Protein AF-A0A353UE82-F1 (afdb_monomer_lite)

Secondary structure (DSSP, 8-state):
-------SHHHHHHIIIIISGGG--B-TTT--BS----THHHHHHHHHH---TT-TTTT-EESSHHHHHHHHHTTSS-TT-EEEEEETTEEEEEEHHHHHHHHHS-TTS-HHHHSS---HHHHHHHHHHHHHHTHHHHHHHHHHHHHHHHHHHHHHHT----GGGS---TTHHHHHHHHHHHHHHHHHHHHTTSS-HHHHHHHHHHH-

Radius of gyration: 26.74 Å; chains: 1; bounding box: 68×31×80 Å

Structure (mmCIF, N/CA/C/O backbone):
data_AF-A0A353UE82-F1
#
_entry.id   AF-A0A353UE82-F1
#
loop_
_atom_site.group_PDB
_atom_site.id
_atom_site.type_symbol
_atom_site.label_atom_id
_atom_site.label_alt_id
_atom_site.label_comp_id
_atom_site.label_asym_id
_atom_site.label_entity_id
_atom_site.label_seq_id
_atom_site.pdbx_PDB_ins_code
_atom_site.Cartn_x
_atom_site.Cartn_y
_atom_site.Cartn_z
_atom_site.occupancy
_atom_site.B_iso_or_equiv
_atom_site.auth_seq_id
_atom_site.auth_comp_id
_atom_site.auth_asym_id
_atom_site.auth_atom_id
_atom_site.pdbx_PDB_model_num
ATOM 1 N N . MET A 1 1 ? 16.868 -13.005 18.537 1.00 84.25 1 MET A N 1
ATOM 2 C CA . MET A 1 1 ? 17.142 -11.762 19.295 1.00 84.25 1 MET A CA 1
ATOM 3 C C . MET A 1 1 ? 17.394 -12.137 20.745 1.00 84.25 1 MET A C 1
ATOM 5 O O . MET A 1 1 ? 16.770 -13.085 21.205 1.00 84.25 1 MET A O 1
ATOM 9 N N . ALA A 1 2 ? 18.302 -11.448 21.439 1.00 94.94 2 ALA A N 1
ATOM 10 C CA . ALA A 1 2 ? 18.499 -11.652 22.875 1.00 94.94 2 ALA A CA 1
ATOM 11 C C . ALA A 1 2 ? 17.301 -11.092 23.659 1.00 94.94 2 ALA A C 1
ATOM 13 O O . ALA A 1 2 ? 16.764 -10.046 23.293 1.00 94.94 2 ALA A O 1
ATOM 14 N N . VAL A 1 3 ? 16.891 -11.784 24.722 1.00 96.50 3 VAL A N 1
ATOM 15 C CA . VAL A 1 3 ? 15.776 -11.381 25.588 1.00 96.50 3 VAL A CA 1
ATOM 16 C C . VAL A 1 3 ? 16.330 -11.115 26.982 1.00 96.50 3 VAL A C 1
ATOM 18 O O . VAL A 1 3 ? 16.973 -11.983 27.566 1.00 96.50 3 VAL A O 1
ATOM 21 N N . HIS A 1 4 ? 16.081 -9.916 27.505 1.00 96.38 4 HIS A N 1
ATOM 22 C CA . HIS A 1 4 ? 16.511 -9.489 28.836 1.00 96.38 4 HIS A CA 1
ATOM 23 C C . HIS A 1 4 ? 15.283 -9.169 29.691 1.00 96.38 4 HIS A C 1
ATOM 25 O O . HIS A 1 4 ? 14.276 -8.687 29.169 1.00 96.38 4 HIS A O 1
ATOM 31 N N . VAL A 1 5 ? 15.367 -9.427 30.998 1.00 97.00 5 VAL A N 1
ATOM 32 C CA . VAL A 1 5 ? 14.257 -9.226 31.941 1.00 97.00 5 VAL A CA 1
ATOM 33 C C . VAL A 1 5 ? 14.626 -8.116 32.932 1.00 97.00 5 VAL A C 1
ATOM 35 O O . VAL A 1 5 ? 15.582 -8.294 33.688 1.00 97.00 5 VAL A O 1
ATOM 38 N N . PRO A 1 6 ? 13.906 -6.977 32.955 1.00 97.12 6 PRO A N 1
ATOM 39 C CA . PRO A 1 6 ? 14.123 -5.946 33.964 1.00 97.12 6 PRO A CA 1
ATOM 40 C C . PRO A 1 6 ? 13.607 -6.433 35.323 1.00 97.12 6 PRO A C 1
ATOM 42 O O . PRO A 1 6 ? 12.438 -6.793 35.455 1.00 97.12 6 PRO A O 1
ATOM 45 N N . LEU A 1 7 ? 14.481 -6.458 36.332 1.00 97.44 7 LEU A N 1
ATOM 46 C CA . LEU A 1 7 ? 14.150 -6.995 37.657 1.00 97.44 7 LEU A CA 1
ATOM 47 C C . LEU A 1 7 ? 13.642 -5.921 38.624 1.00 97.44 7 LEU A C 1
ATOM 49 O O . LEU A 1 7 ? 12.666 -6.162 39.330 1.00 97.44 7 LEU A O 1
ATOM 53 N N . SER A 1 8 ? 14.266 -4.741 38.648 1.00 98.00 8 SER A N 1
ATOM 54 C CA . SER A 1 8 ? 13.865 -3.665 39.560 1.00 98.00 8 SER A CA 1
ATOM 55 C C . SER A 1 8 ? 12.563 -2.995 39.119 1.00 98.00 8 SER A C 1
ATOM 57 O O . SER A 1 8 ? 12.222 -2.984 37.933 1.00 98.00 8 SER A O 1
ATOM 59 N N . ILE A 1 9 ? 11.826 -2.426 40.075 1.00 97.56 9 ILE A N 1
ATOM 60 C CA . ILE A 1 9 ? 10.561 -1.731 39.797 1.00 97.56 9 ILE A CA 1
ATOM 61 C C . ILE A 1 9 ? 10.822 -0.529 38.882 1.00 97.56 9 ILE A C 1
ATOM 63 O O . ILE A 1 9 ? 10.070 -0.294 37.939 1.00 97.56 9 ILE A O 1
ATOM 67 N N . GLU A 1 10 ? 11.927 0.181 39.105 1.00 97.69 10 GLU A N 1
ATOM 68 C CA . GLU A 1 10 ? 12.362 1.320 38.302 1.00 97.69 10 GLU A CA 1
ATOM 69 C C . GLU A 1 10 ? 12.607 0.901 36.850 1.00 97.69 10 GLU A C 1
ATOM 71 O O . GLU A 1 10 ? 12.058 1.516 35.938 1.00 97.69 10 GLU A O 1
ATOM 76 N N . ALA A 1 11 ? 13.342 -0.196 36.632 1.00 97.56 11 ALA A N 1
ATOM 77 C CA . ALA A 1 11 ? 13.625 -0.702 35.291 1.00 97.56 11 ALA A CA 1
ATOM 78 C C . ALA A 1 11 ? 12.355 -1.211 34.590 1.00 97.56 11 ALA A C 1
ATOM 80 O O . ALA A 1 11 ? 12.191 -1.031 33.384 1.00 97.56 11 ALA A O 1
ATOM 81 N N . GLN A 1 12 ? 11.422 -1.824 35.327 1.00 97.25 12 GLN A N 1
ATOM 82 C CA . GLN A 1 12 ? 10.131 -2.245 34.775 1.00 97.25 12 GLN A CA 1
ATOM 83 C C . GLN A 1 12 ? 9.272 -1.045 34.350 1.00 97.25 12 GLN A C 1
ATOM 85 O O . GLN A 1 12 ? 8.636 -1.085 33.291 1.00 97.25 12 GLN A O 1
ATOM 90 N N . ILE A 1 13 ? 9.253 0.023 35.154 1.00 97.25 13 ILE A N 1
ATOM 91 C CA . ILE A 1 13 ? 8.541 1.264 34.833 1.00 97.25 13 ILE A CA 1
ATOM 92 C C . ILE A 1 13 ? 9.196 1.951 33.633 1.00 97.25 13 ILE A C 1
ATOM 94 O O . ILE A 1 13 ? 8.486 2.313 32.698 1.00 97.25 13 ILE A O 1
ATOM 98 N N . GLU A 1 14 ? 10.522 2.077 33.604 1.00 97.12 14 GLU A N 1
ATOM 99 C CA . GLU A 1 14 ? 11.262 2.680 32.491 1.00 97.12 14 GLU A CA 1
ATOM 100 C C . GLU A 1 14 ? 11.016 1.928 31.177 1.00 97.12 14 GLU A C 1
ATOM 102 O O . GLU A 1 14 ? 10.644 2.529 30.163 1.00 97.12 14 GLU A O 1
ATOM 107 N N . ALA A 1 15 ? 11.117 0.596 31.207 1.00 96.88 15 ALA A N 1
ATOM 108 C CA . ALA A 1 15 ? 10.851 -0.239 30.044 1.00 96.88 15 ALA A CA 1
ATOM 109 C C . ALA A 1 15 ? 9.416 -0.052 29.524 1.00 96.88 15 ALA A C 1
ATOM 111 O O . ALA A 1 15 ? 9.182 0.018 28.315 1.00 96.88 15 ALA A O 1
ATOM 112 N N . ARG A 1 16 ? 8.440 0.074 30.430 1.00 94.75 16 ARG A N 1
ATOM 113 C CA . ARG A 1 16 ? 7.028 0.261 30.080 1.00 94.75 16 ARG A CA 1
ATOM 114 C C . ARG A 1 16 ? 6.728 1.665 29.557 1.00 94.75 16 ARG A C 1
ATOM 116 O O . ARG A 1 16 ? 5.983 1.806 28.591 1.00 94.75 16 ARG A O 1
ATOM 123 N N . VAL A 1 17 ? 7.261 2.696 30.203 1.00 94.31 17 VAL A N 1
ATOM 124 C CA . VAL A 1 17 ? 6.913 4.096 29.924 1.00 94.31 17 VAL A CA 1
ATOM 125 C C . VAL A 1 17 ? 7.719 4.655 28.758 1.00 94.31 17 VAL A C 1
ATOM 127 O O . VAL A 1 17 ? 7.151 5.387 27.952 1.00 94.31 17 VAL A O 1
ATOM 130 N N . LEU A 1 18 ? 8.997 4.289 28.627 1.00 93.94 18 LEU A N 1
ATOM 131 C CA . LEU A 1 18 ? 9.896 4.827 27.603 1.00 93.94 18 LEU A CA 1
ATOM 132 C C . LEU A 1 18 ? 10.162 3.815 26.487 1.00 93.94 18 LEU A C 1
ATOM 134 O O . LEU A 1 18 ? 9.928 4.125 25.322 1.00 93.94 18 LEU A O 1
ATOM 138 N N . MET A 1 19 ? 10.570 2.589 26.822 1.00 95.44 19 MET A N 1
ATOM 139 C CA . MET A 1 19 ? 11.104 1.647 25.822 1.00 95.44 19 MET A CA 1
ATOM 140 C C . MET A 1 19 ? 10.044 0.868 25.031 1.00 95.44 19 MET A C 1
ATOM 142 O O . MET A 1 19 ? 10.373 0.266 24.008 1.00 95.44 19 MET A O 1
ATOM 146 N N . MET A 1 20 ? 8.785 0.852 25.477 1.00 93.19 20 MET A N 1
ATOM 147 C CA . MET A 1 20 ? 7.723 0.076 24.831 1.00 93.19 20 MET A CA 1
ATOM 148 C C . MET A 1 20 ? 7.573 0.444 23.347 1.00 93.19 20 MET A C 1
ATOM 150 O O . MET A 1 20 ? 7.552 1.618 22.990 1.00 93.19 20 MET A O 1
ATOM 154 N N . ALA A 1 21 ? 7.402 -0.557 22.477 1.00 91.25 21 ALA A N 1
ATOM 155 C CA . ALA A 1 21 ? 7.347 -0.369 21.022 1.00 91.25 21 ALA A CA 1
ATOM 156 C C . ALA A 1 21 ? 6.292 0.656 20.568 1.00 91.25 21 ALA A C 1
ATOM 158 O O . ALA A 1 21 ? 6.546 1.444 19.661 1.00 91.25 21 ALA A O 1
ATOM 159 N N . VAL A 1 22 ? 5.147 0.722 21.257 1.00 90.50 22 VAL A N 1
ATOM 160 C CA . VAL A 1 22 ? 4.081 1.704 20.987 1.00 90.50 22 VAL A CA 1
ATOM 161 C C . VAL A 1 22 ? 4.543 3.156 21.140 1.00 90.50 22 VAL A C 1
ATOM 163 O O . VAL A 1 22 ? 3.880 4.064 20.645 1.00 90.50 22 VAL A O 1
ATOM 166 N N . ASN A 1 23 ? 5.662 3.394 21.835 1.00 89.75 23 ASN A N 1
ATOM 167 C CA . ASN A 1 23 ? 6.281 4.705 21.993 1.00 89.75 23 ASN A CA 1
ATOM 168 C C . ASN A 1 23 ? 7.130 5.130 20.802 1.00 89.75 23 ASN A C 1
ATOM 170 O O . ASN A 1 23 ? 7.241 6.326 20.541 1.00 89.75 23 ASN A O 1
ATOM 174 N N . ASN A 1 24 ? 7.640 4.168 20.045 1.00 91.25 24 ASN A N 1
ATOM 175 C CA . ASN A 1 24 ? 8.689 4.371 19.059 1.00 91.25 24 ASN A CA 1
ATOM 176 C C . ASN A 1 24 ? 8.107 4.357 17.638 1.00 91.25 24 ASN A C 1
ATOM 178 O O . ASN A 1 24 ? 8.517 3.572 16.788 1.00 91.25 24 ASN A O 1
ATOM 182 N N . ILE A 1 25 ? 7.103 5.207 17.391 1.00 90.44 25 ILE A N 1
ATOM 183 C CA . ILE A 1 25 ? 6.401 5.268 16.096 1.00 90.44 25 ILE A CA 1
ATOM 184 C C . ILE A 1 25 ? 7.206 6.062 15.062 1.00 90.44 25 ILE A C 1
ATOM 186 O O . ILE A 1 25 ? 7.238 5.697 13.886 1.00 90.44 25 ILE A O 1
ATOM 190 N N . LEU A 1 26 ? 7.847 7.149 15.496 1.00 91.56 26 LEU A N 1
ATOM 191 C CA . LEU A 1 26 ? 8.594 8.069 14.642 1.00 91.56 26 LEU A CA 1
ATOM 192 C C . LEU A 1 26 ? 10.100 7.854 14.778 1.00 91.56 26 LEU A C 1
ATOM 194 O O . LEU A 1 26 ? 10.599 7.469 15.834 1.00 91.56 26 LEU A O 1
ATOM 198 N N . SER A 1 27 ? 10.829 8.158 13.710 1.00 92.62 27 SER A N 1
ATOM 199 C CA . SER A 1 27 ? 12.283 8.155 13.718 1.00 92.62 27 SER A CA 1
ATOM 200 C C . SER A 1 27 ? 12.827 9.343 14.504 1.00 92.62 27 SER A C 1
ATOM 202 O O . SER A 1 27 ? 12.479 10.481 14.177 1.00 92.62 27 SER A O 1
ATOM 204 N N . PRO A 1 28 ? 13.747 9.119 15.462 1.00 92.44 28 PRO A N 1
ATOM 205 C CA . PRO A 1 28 ? 14.427 10.207 16.161 1.00 92.44 28 PRO A CA 1
ATOM 206 C C . PRO A 1 28 ? 15.211 11.136 15.225 1.00 92.44 28 PRO A C 1
ATOM 208 O O . PRO A 1 28 ? 15.407 12.302 15.544 1.00 92.44 28 PRO A O 1
ATOM 211 N N . ALA A 1 29 ? 15.658 10.633 14.067 1.00 95.19 29 ALA A N 1
ATOM 212 C CA . ALA A 1 29 ? 16.522 11.380 13.156 1.00 95.19 29 ALA A CA 1
ATOM 213 C C . ALA A 1 29 ? 15.767 12.388 12.277 1.00 95.19 29 ALA A C 1
ATOM 215 O O . ALA A 1 29 ? 16.322 13.418 11.911 1.00 95.19 29 ALA A O 1
ATOM 216 N N . ASN A 1 30 ? 14.530 12.079 11.876 1.00 91.88 30 ASN A N 1
ATOM 217 C CA . ASN A 1 30 ? 13.812 12.874 10.872 1.00 91.88 30 ASN A CA 1
ATOM 218 C C . ASN A 1 30 ? 12.310 13.049 11.145 1.00 91.88 30 ASN A C 1
ATOM 220 O O . ASN A 1 30 ? 11.620 13.651 10.326 1.00 91.88 30 ASN A O 1
ATOM 224 N N . GLY A 1 31 ? 11.790 12.506 12.250 1.00 87.44 31 GLY A N 1
ATOM 225 C CA . GLY A 1 31 ? 10.383 12.626 12.635 1.00 87.44 31 GLY A CA 1
ATOM 226 C C . GLY A 1 31 ? 9.397 11.860 11.748 1.00 87.44 31 GLY A C 1
ATOM 227 O O . GLY A 1 31 ? 8.195 11.950 11.983 1.00 87.44 31 GLY A O 1
ATOM 228 N N . LYS A 1 32 ? 9.862 11.094 10.752 1.00 88.44 32 LYS A N 1
ATOM 229 C CA . LYS A 1 32 ? 8.988 10.283 9.892 1.00 88.44 32 LYS A CA 1
ATOM 230 C C . LYS A 1 32 ? 8.605 8.971 10.577 1.00 88.44 32 LYS A C 1
ATOM 232 O O . LYS A 1 32 ? 9.419 8.439 11.335 1.00 88.44 32 LYS A O 1
ATOM 237 N N . PRO A 1 33 ? 7.422 8.398 10.299 1.00 89.62 33 PRO A N 1
ATOM 238 C CA . PRO A 1 33 ? 7.044 7.103 10.844 1.00 89.62 33 PRO A CA 1
ATOM 239 C C . PRO A 1 33 ? 8.020 6.007 10.412 1.00 89.62 33 PRO A C 1
ATOM 241 O O . PRO A 1 33 ? 8.327 5.873 9.228 1.00 89.62 33 PRO A O 1
ATOM 244 N N . ILE A 1 34 ? 8.487 5.209 11.372 1.00 90.00 34 ILE A N 1
ATOM 245 C CA . ILE A 1 34 ? 9.262 3.987 11.106 1.00 90.00 34 ILE A CA 1
ATOM 246 C C . ILE A 1 34 ? 8.312 2.809 10.871 1.00 90.00 34 ILE A C 1
ATOM 248 O O . ILE A 1 34 ? 8.591 1.938 10.050 1.00 90.00 34 ILE A O 1
ATOM 252 N N . LEU A 1 35 ? 7.165 2.807 11.556 1.00 87.69 35 LEU A N 1
ATOM 253 C CA . LEU A 1 35 ? 6.141 1.763 11.480 1.00 87.69 35 LEU A CA 1
ATOM 254 C C . LEU A 1 35 ? 5.265 1.923 10.227 1.00 87.69 35 LEU A C 1
ATOM 256 O O . LEU A 1 35 ? 4.054 2.100 10.310 1.00 87.69 35 LEU A O 1
ATOM 260 N N . VAL A 1 36 ? 5.886 1.916 9.049 1.00 88.31 36 VAL A N 1
ATOM 261 C CA . VAL A 1 36 ? 5.180 1.955 7.762 1.00 88.31 36 VAL A CA 1
ATOM 262 C C . VAL A 1 36 ? 4.986 0.521 7.261 1.00 88.31 36 VAL A C 1
ATOM 264 O O . VAL A 1 36 ? 5.964 -0.228 7.241 1.00 88.31 36 VAL A O 1
ATOM 267 N N . PRO A 1 37 ? 3.783 0.142 6.788 1.00 91.75 37 PRO A N 1
ATOM 268 C CA . PRO A 1 37 ? 3.565 -1.141 6.132 1.00 91.75 37 PRO A CA 1
ATOM 269 C C . PRO A 1 37 ? 4.554 -1.370 4.983 1.00 91.75 37 PRO A C 1
ATOM 271 O O . PRO A 1 37 ? 4.882 -0.463 4.208 1.00 91.75 37 PRO A O 1
ATOM 274 N N . THR A 1 38 ? 5.027 -2.602 4.852 1.00 91.94 38 THR A N 1
ATOM 275 C CA . THR A 1 38 ? 5.986 -3.020 3.82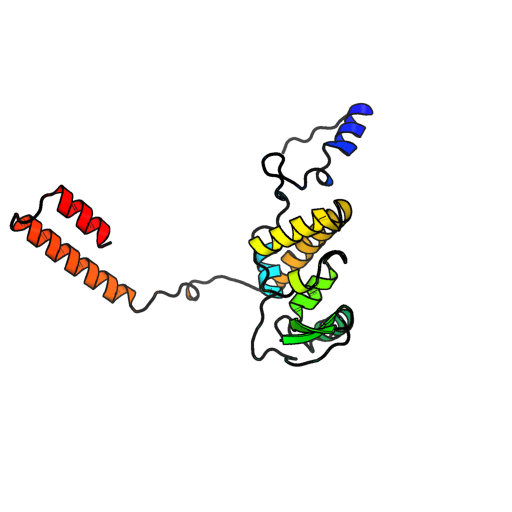6 1.00 91.94 38 THR A CA 1
ATOM 276 C C . THR A 1 38 ? 5.438 -4.189 3.012 1.00 91.94 38 THR A C 1
ATOM 278 O O . THR A 1 38 ? 4.530 -4.889 3.452 1.00 91.94 38 THR A O 1
ATOM 281 N N . GLN A 1 39 ? 5.993 -4.369 1.806 1.00 92.75 39 GLN A N 1
ATOM 282 C CA . GLN A 1 39 ? 5.761 -5.535 0.942 1.00 92.75 39 GLN A CA 1
ATOM 283 C C . GLN A 1 39 ? 4.266 -5.867 0.781 1.00 92.75 39 GLN A C 1
ATOM 285 O O . GLN A 1 39 ? 3.502 -5.022 0.308 1.00 92.75 39 GLN A O 1
ATOM 290 N N . ASP A 1 40 ? 3.856 -7.062 1.196 1.00 94.25 40 ASP A N 1
ATOM 291 C CA . ASP A 1 40 ? 2.544 -7.643 0.919 1.00 94.25 40 ASP A CA 1
ATOM 292 C C . ASP A 1 40 ? 1.404 -6.879 1.586 1.00 94.25 40 ASP A C 1
ATOM 294 O O . ASP A 1 40 ? 0.329 -6.751 1.007 1.00 94.25 40 ASP A O 1
ATOM 298 N N . MET A 1 41 ? 1.647 -6.262 2.747 1.00 95.12 41 MET A N 1
ATOM 299 C CA . MET A 1 41 ? 0.654 -5.379 3.363 1.00 95.12 41 MET A CA 1
ATOM 300 C C . MET A 1 41 ? 0.314 -4.212 2.433 1.00 95.12 41 MET A C 1
ATOM 302 O O . MET A 1 41 ? -0.851 -3.866 2.257 1.00 95.12 41 MET A O 1
ATOM 306 N N . VAL A 1 42 ? 1.327 -3.611 1.799 1.00 95.69 42 VAL A N 1
ATOM 307 C CA . VAL A 1 42 ? 1.112 -2.526 0.832 1.00 95.69 42 VAL A CA 1
ATOM 308 C C . VAL A 1 42 ? 0.427 -3.061 -0.419 1.00 95.69 42 VAL A C 1
ATOM 310 O O . VAL A 1 42 ? -0.454 -2.389 -0.947 1.00 95.69 42 VAL A O 1
ATOM 313 N N . LEU A 1 43 ? 0.804 -4.256 -0.882 1.00 95.56 43 LEU A N 1
ATOM 314 C CA . LEU A 1 43 ? 0.197 -4.890 -2.051 1.00 95.56 43 LEU A CA 1
ATOM 315 C C . LEU A 1 43 ? -1.303 -5.136 -1.850 1.00 95.56 43 LEU A C 1
ATOM 317 O O . LEU A 1 43 ? -2.089 -4.777 -2.722 1.00 95.56 43 LEU A O 1
ATOM 321 N N . GLY A 1 44 ? -1.706 -5.680 -0.701 1.00 96.12 44 GLY A N 1
ATOM 322 C CA . GLY A 1 44 ? -3.110 -5.948 -0.395 1.00 96.12 44 GLY A CA 1
ATOM 323 C C . GLY A 1 44 ? -3.952 -4.677 -0.324 1.00 96.12 44 GLY A C 1
ATOM 324 O O . GLY A 1 44 ? -5.033 -4.616 -0.906 1.00 96.12 44 GLY A O 1
ATOM 325 N N . ILE A 1 45 ? -3.434 -3.619 0.307 1.00 96.38 45 ILE A 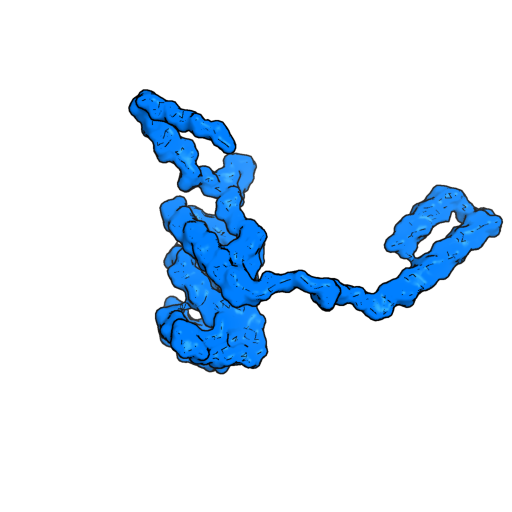N 1
ATOM 326 C CA . ILE A 1 45 ? -4.132 -2.326 0.356 1.00 96.38 45 ILE A CA 1
ATOM 327 C C . ILE A 1 45 ? -4.167 -1.646 -1.023 1.00 96.38 45 ILE A C 1
ATOM 329 O O . ILE A 1 45 ? -5.179 -1.050 -1.404 1.00 96.38 45 ILE A O 1
ATOM 333 N N . TYR A 1 46 ? -3.088 -1.748 -1.800 1.00 96.25 46 TYR A N 1
ATOM 334 C CA . TYR A 1 46 ? -3.051 -1.252 -3.175 1.00 96.25 46 TYR A CA 1
ATOM 335 C C . TYR A 1 46 ? -4.088 -1.965 -4.046 1.00 96.25 46 TYR A C 1
ATOM 337 O O . TYR A 1 46 ? -4.831 -1.306 -4.769 1.00 96.25 46 TYR A O 1
ATOM 345 N N . TYR A 1 47 ? -4.167 -3.294 -3.940 1.00 95.75 47 TYR A N 1
ATOM 346 C CA . TYR A 1 47 ? -5.164 -4.106 -4.625 1.00 95.75 47 TYR A CA 1
ATOM 347 C C . TYR A 1 47 ? -6.572 -3.654 -4.238 1.00 95.75 47 TYR A C 1
ATOM 349 O O . TYR A 1 47 ? -7.318 -3.204 -5.103 1.00 95.75 47 TYR A O 1
ATOM 357 N N . LEU A 1 48 ? -6.890 -3.641 -2.941 1.00 95.25 48 LEU A N 1
ATOM 358 C CA . LEU A 1 48 ? -8.195 -3.229 -2.419 1.00 95.25 48 LEU A CA 1
ATOM 359 C C . LEU A 1 48 ? -8.639 -1.851 -2.939 1.00 95.25 48 LEU A C 1
ATOM 361 O O . LEU A 1 48 ? -9.794 -1.647 -3.295 1.00 95.25 48 LEU A O 1
ATOM 365 N N . THR A 1 49 ? -7.725 -0.883 -2.999 1.00 95.56 49 THR A N 1
ATOM 36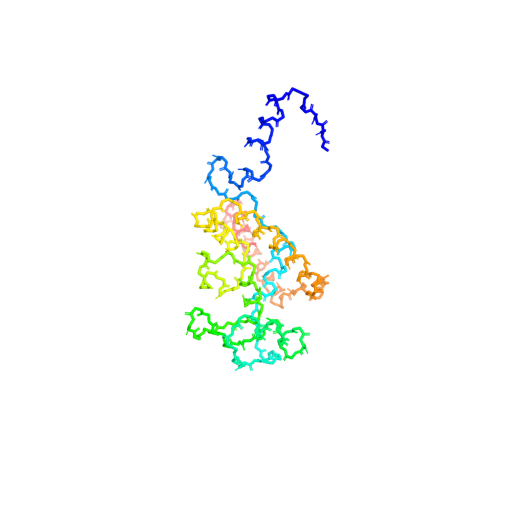6 C CA . THR A 1 49 ? -8.055 0.509 -3.362 1.00 95.56 49 THR A CA 1
ATOM 367 C C . THR A 1 49 ? -8.038 0.789 -4.865 1.00 95.56 49 THR A C 1
ATOM 369 O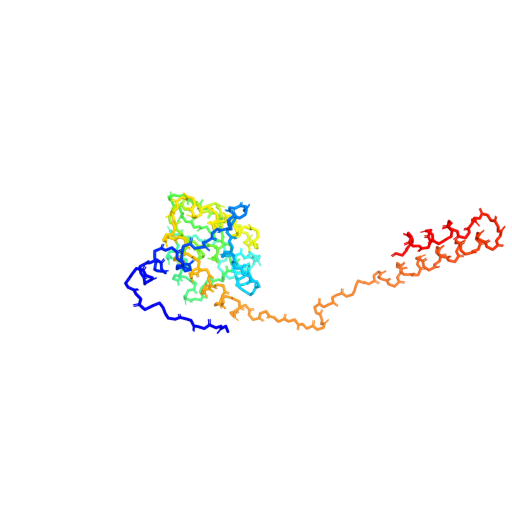 O . THR A 1 49 ? -8.391 1.898 -5.296 1.00 95.56 49 THR A O 1
ATOM 372 N N . LYS A 1 50 ? -7.653 -0.205 -5.672 1.00 94.31 50 LYS A N 1
ATOM 373 C CA . LYS A 1 50 ? -7.646 -0.130 -7.129 1.00 94.31 50 LYS A CA 1
ATOM 374 C C . LYS A 1 50 ? -9.072 -0.150 -7.675 1.00 94.31 50 LYS A C 1
ATOM 376 O O . LYS A 1 50 ? -9.948 -0.845 -7.171 1.00 94.31 50 LYS A O 1
ATOM 381 N N . GLU A 1 51 ? -9.289 0.625 -8.728 1.00 93.69 51 GLU A N 1
ATOM 382 C CA . GLU A 1 51 ? -10.548 0.658 -9.468 1.00 93.69 51 GLU A CA 1
ATOM 383 C C . GLU A 1 51 ? -10.470 -0.202 -10.729 1.00 93.69 51 GLU A C 1
ATOM 385 O O . GLU A 1 51 ? -9.419 -0.296 -11.371 1.00 93.69 51 GLU A O 1
ATOM 390 N N . LYS A 1 52 ? -11.600 -0.809 -11.093 1.00 91.44 52 LYS A N 1
ATOM 391 C CA . LYS A 1 52 ? -11.757 -1.602 -12.311 1.00 91.44 52 LYS A CA 1
ATOM 392 C C . LYS A 1 52 ? -13.029 -1.166 -13.031 1.00 91.44 52 LYS A C 1
ATOM 394 O O . LYS A 1 52 ? -14.076 -1.010 -12.410 1.00 91.44 52 LYS A O 1
ATOM 399 N N . THR A 1 53 ? -12.933 -0.969 -14.340 1.00 89.88 53 THR A N 1
ATOM 400 C CA . THR A 1 53 ? -14.088 -0.695 -15.200 1.00 89.88 53 THR A CA 1
ATOM 401 C C . THR A 1 53 ? -14.855 -1.986 -15.490 1.00 89.88 53 THR A C 1
ATOM 403 O O . THR A 1 53 ? -14.247 -3.036 -15.708 1.00 89.88 53 THR A O 1
ATOM 406 N N . GLY A 1 54 ? -16.188 -1.926 -15.493 1.00 88.38 54 GLY A N 1
ATOM 407 C CA . GLY A 1 54 ? -17.058 -3.072 -15.770 1.00 88.38 54 GLY A CA 1
ATOM 408 C C . GLY A 1 54 ? -17.148 -4.087 -14.627 1.00 88.38 54 GLY A C 1
ATOM 409 O O . GLY A 1 54 ? -17.436 -5.259 -14.868 1.00 88.38 54 GLY A O 1
ATOM 410 N N . ALA A 1 55 ? -16.855 -3.677 -13.393 1.00 90.81 55 ALA A N 1
ATOM 411 C CA . ALA A 1 55 ? -16.929 -4.553 -12.227 1.00 90.81 55 ALA A CA 1
ATOM 412 C C . ALA A 1 55 ? -18.381 -4.752 -11.749 1.00 90.81 55 ALA A C 1
ATOM 414 O O . ALA A 1 55 ? -19.271 -3.928 -11.984 1.00 90.81 55 ALA A O 1
ATOM 415 N N . LYS A 1 56 ? -18.643 -5.869 -11.063 1.00 90.62 56 LYS A N 1
ATOM 416 C CA . LYS A 1 56 ? -19.997 -6.223 -10.619 1.00 90.62 56 LYS A CA 1
ATOM 417 C C . LYS A 1 56 ? -20.518 -5.192 -9.613 1.00 90.62 56 LYS A C 1
ATOM 419 O O . LYS A 1 56 ? -19.913 -4.973 -8.570 1.00 90.62 56 LYS A O 1
ATOM 424 N N . GLY A 1 57 ? -21.673 -4.596 -9.910 1.00 85.75 57 GLY A N 1
ATOM 425 C CA . GLY A 1 57 ? -22.293 -3.583 -9.050 1.00 85.75 57 GLY A CA 1
ATOM 426 C C . GLY A 1 57 ? -21.789 -2.153 -9.278 1.00 85.75 57 GLY A C 1
ATOM 427 O O . GLY A 1 57 ? -22.053 -1.289 -8.444 1.00 85.75 57 GLY A O 1
ATOM 428 N N . GLU A 1 58 ? -21.114 -1.896 -10.401 1.00 91.25 58 GLU A N 1
ATOM 429 C CA . GLU A 1 58 ? -20.742 -0.548 -10.835 1.00 91.25 58 GLU A CA 1
ATOM 430 C C . GLU A 1 58 ? -21.959 0.394 -10.936 1.00 91.25 58 GLU A C 1
ATOM 432 O O . GLU A 1 58 ? -23.044 0.008 -11.373 1.00 91.25 58 GLU A O 1
ATOM 437 N N . GLY A 1 59 ? -21.778 1.643 -10.501 1.00 88.44 59 GLY A N 1
ATOM 438 C CA . GLY A 1 59 ? -22.789 2.703 -10.559 1.00 88.44 59 GLY A CA 1
ATOM 439 C C . GLY A 1 59 ? -23.839 2.661 -9.445 1.00 88.44 59 GLY A C 1
ATOM 440 O O . GLY A 1 59 ? -24.719 3.522 -9.409 1.00 88.44 59 GLY A O 1
ATOM 441 N N . LYS A 1 60 ? -23.759 1.699 -8.516 1.00 91.00 60 LYS A N 1
ATOM 442 C CA . LYS A 1 60 ? -24.662 1.641 -7.359 1.00 91.00 60 LYS A CA 1
ATOM 443 C C . LYS A 1 60 ? -24.426 2.799 -6.391 1.00 91.00 60 LYS A C 1
ATOM 445 O O . LYS A 1 60 ? -23.312 3.307 -6.250 1.00 91.00 60 LYS A O 1
ATOM 450 N N . VAL A 1 61 ? -25.504 3.192 -5.718 1.00 93.81 61 VAL A N 1
ATOM 451 C CA . VAL A 1 61 ? -25.528 4.287 -4.748 1.00 93.81 61 VAL A CA 1
ATOM 452 C C . VAL A 1 61 ? -25.804 3.714 -3.361 1.00 93.81 61 VAL A C 1
ATOM 454 O O . VAL A 1 61 ? -26.736 2.930 -3.200 1.00 93.81 61 VAL A O 1
ATOM 457 N N . PHE A 1 62 ? -25.016 4.125 -2.373 1.00 93.31 62 PHE A N 1
ATOM 458 C CA . PHE A 1 62 ? -25.097 3.666 -0.989 1.00 93.31 62 PHE A CA 1
ATOM 459 C C . PHE A 1 62 ? -25.209 4.847 -0.021 1.00 93.31 62 PHE A C 1
ATOM 461 O O . PHE A 1 62 ? -24.601 5.903 -0.229 1.00 93.31 62 PHE A O 1
ATOM 468 N N . SER A 1 63 ? -25.981 4.668 1.054 1.00 89.75 63 SER A N 1
ATOM 469 C CA . SER A 1 63 ? -26.204 5.685 2.093 1.00 89.75 63 SER A CA 1
ATOM 470 C C . SER A 1 63 ? -25.066 5.800 3.107 1.00 89.75 63 SER A C 1
ATOM 472 O O . SER A 1 63 ? -25.009 6.801 3.821 1.00 89.75 63 SER A O 1
ATOM 474 N N . GLY A 1 64 ? -24.155 4.829 3.153 1.00 88.81 64 GLY A N 1
ATOM 475 C CA . GLY A 1 64 ? -22.979 4.851 4.018 1.00 88.81 64 GLY A CA 1
ATOM 476 C C . GLY A 1 64 ? -22.046 3.667 3.768 1.00 88.81 64 GLY A C 1
ATOM 477 O O . GLY A 1 64 ? -22.329 2.812 2.931 1.00 88.81 64 GLY A O 1
ATOM 478 N N . ALA A 1 65 ? -20.931 3.619 4.501 1.00 87.69 65 ALA A N 1
ATOM 479 C CA . ALA A 1 65 ? -19.953 2.530 4.402 1.00 87.69 65 ALA A CA 1
ATOM 480 C C . ALA A 1 65 ? -20.527 1.172 4.854 1.00 87.69 65 ALA A C 1
ATOM 482 O O . ALA A 1 65 ? -20.209 0.148 4.262 1.00 87.69 65 ALA A O 1
ATOM 483 N N . GLU A 1 66 ? -21.434 1.164 5.833 1.00 90.06 66 GLU A N 1
ATOM 484 C CA . GLU A 1 66 ? -22.055 -0.065 6.345 1.00 90.06 66 GLU A CA 1
ATOM 485 C C . GLU A 1 66 ? -22.917 -0.770 5.282 1.00 90.06 66 GLU A C 1
ATOM 487 O O . GLU A 1 66 ? -22.833 -1.985 5.119 1.00 90.06 66 GLU A O 1
ATOM 492 N N . ASP A 1 67 ? -23.657 -0.017 4.464 1.00 91.38 67 ASP A N 1
ATOM 493 C CA . ASP A 1 67 ? -24.424 -0.594 3.351 1.00 91.38 67 ASP A CA 1
ATOM 494 C C . ASP A 1 67 ? -23.509 -1.188 2.273 1.00 91.38 67 ASP A C 1
ATOM 496 O O . ASP A 1 67 ? -23.829 -2.213 1.666 1.00 91.38 67 ASP A O 1
ATOM 500 N N . VAL A 1 68 ? -22.355 -0.549 2.040 1.00 92.56 68 VAL A N 1
ATOM 501 C CA . VAL A 1 68 ? -21.328 -1.064 1.126 1.00 92.56 68 VAL A CA 1
ATOM 502 C C . VAL A 1 68 ? -20.790 -2.389 1.655 1.00 92.56 68 VAL A C 1
ATOM 504 O O . VAL A 1 68 ? -20.684 -3.345 0.887 1.00 92.56 68 VAL A O 1
ATOM 507 N N . ARG A 1 69 ? -20.520 -2.475 2.964 1.00 92.88 69 ARG A N 1
ATOM 508 C CA . ARG A 1 69 ? -20.071 -3.702 3.623 1.00 92.88 69 ARG A CA 1
ATOM 509 C C . ARG A 1 69 ? -21.080 -4.832 3.471 1.00 92.88 69 ARG A C 1
ATOM 511 O O . ARG A 1 69 ? -20.706 -5.916 3.040 1.00 92.88 69 ARG A O 1
ATOM 518 N N . ILE A 1 70 ? -22.357 -4.561 3.734 1.00 93.44 70 ILE A N 1
ATOM 519 C CA . ILE A 1 70 ? -23.436 -5.546 3.580 1.00 93.44 70 ILE A CA 1
ATOM 520 C C . ILE A 1 70 ? -23.520 -6.039 2.129 1.00 93.44 70 ILE A C 1
ATOM 522 O O . ILE A 1 70 ? -23.627 -7.239 1.881 1.00 93.44 70 ILE A O 1
ATOM 526 N N . ALA A 1 71 ? -23.452 -5.131 1.152 1.00 93.75 71 ALA A N 1
ATOM 527 C CA . ALA A 1 71 ? -23.522 -5.492 -0.263 1.00 93.75 71 ALA A CA 1
ATOM 528 C C . ALA A 1 71 ? -22.302 -6.298 -0.740 1.00 93.75 71 ALA A C 1
ATOM 530 O O . ALA A 1 71 ? -22.444 -7.184 -1.590 1.00 93.75 71 ALA A O 1
ATOM 531 N N . TYR A 1 72 ? -21.125 -5.986 -0.200 1.00 93.62 72 TYR A N 1
ATOM 532 C CA . TYR A 1 72 ? -19.889 -6.718 -0.446 1.00 93.62 72 TYR A CA 1
ATOM 533 C C . TYR A 1 72 ? -19.938 -8.122 0.168 1.00 93.62 72 TYR A C 1
ATOM 535 O O . TYR A 1 72 ? -19.735 -9.105 -0.541 1.00 93.62 72 TYR A O 1
ATOM 543 N N . ASP A 1 73 ? -20.323 -8.235 1.441 1.00 93.00 73 ASP A N 1
ATOM 544 C CA . ASP A 1 73 ? -20.428 -9.513 2.153 1.00 93.00 73 ASP A CA 1
ATOM 545 C C . ASP A 1 73 ? -21.517 -10.423 1.542 1.00 93.00 73 ASP A C 1
ATOM 547 O O . ASP A 1 73 ? -21.378 -11.645 1.522 1.00 93.00 73 ASP A O 1
ATOM 551 N N . ALA A 1 74 ? -22.570 -9.842 0.953 1.00 93.88 74 ALA A N 1
ATOM 552 C CA . ALA A 1 74 ? -23.587 -10.566 0.184 1.00 93.88 74 ALA A CA 1
ATOM 553 C C . ALA A 1 74 ? -23.117 -11.016 -1.220 1.00 93.88 74 ALA A C 1
ATOM 555 O O . ALA A 1 74 ? -23.881 -11.648 -1.955 1.00 93.88 74 ALA A O 1
ATOM 556 N N . GLY A 1 75 ? -21.899 -10.659 -1.645 1.00 91.06 75 GLY A N 1
ATOM 557 C CA . GLY A 1 75 ? -21.348 -10.985 -2.966 1.00 91.06 75 GLY A CA 1
ATOM 558 C C . GLY A 1 75 ? -22.036 -10.257 -4.127 1.00 91.06 75 GLY A C 1
ATOM 559 O O . GLY A 1 75 ? -21.943 -10.676 -5.287 1.00 91.06 75 GLY A O 1
ATOM 560 N N . VAL A 1 76 ? -22.773 -9.182 -3.840 1.00 91.81 76 VAL A N 1
ATOM 561 C CA . VAL A 1 76 ? -23.520 -8.387 -4.827 1.00 91.81 76 VAL A CA 1
ATOM 562 C C . VAL A 1 76 ? -22.641 -7.298 -5.456 1.00 91.81 76 VAL A C 1
ATOM 564 O O . VAL A 1 76 ? -22.945 -6.836 -6.562 1.00 91.81 76 VAL A O 1
ATOM 567 N N . LEU A 1 77 ? -21.565 -6.912 -4.770 1.00 92.44 77 LEU A N 1
ATOM 568 C CA . LEU A 1 77 ? -20.621 -5.867 -5.152 1.00 92.44 77 LEU A CA 1
ATOM 569 C C . LEU A 1 77 ? -19.192 -6.429 -5.185 1.00 92.44 77 LEU A C 1
ATOM 571 O O . LEU A 1 77 ? -18.814 -7.186 -4.299 1.00 92.44 77 LEU A O 1
ATOM 575 N N . ASP A 1 78 ? -18.425 -6.060 -6.207 1.00 93.50 78 ASP A N 1
ATOM 576 C CA . ASP A 1 78 ? -16.997 -6.383 -6.347 1.00 93.50 78 ASP A CA 1
ATOM 577 C C . ASP A 1 78 ? -16.138 -5.317 -5.640 1.00 93.50 78 ASP A C 1
ATOM 579 O O . ASP A 1 78 ? -16.473 -4.128 -5.681 1.00 93.50 78 ASP A O 1
ATOM 583 N N . GLU A 1 79 ? -15.027 -5.709 -5.008 1.00 92.25 79 GLU A N 1
ATOM 584 C CA . GLU A 1 79 ? -14.113 -4.792 -4.313 1.00 92.25 79 GLU A CA 1
ATOM 585 C C . GLU A 1 79 ? -13.627 -3.619 -5.184 1.00 92.25 79 GLU A C 1
ATOM 587 O O . GLU A 1 79 ? -13.435 -2.506 -4.680 1.00 92.25 79 GLU A O 1
ATOM 592 N N . HIS A 1 80 ? -13.487 -3.817 -6.496 1.00 95.12 80 HIS A N 1
ATOM 593 C CA . HIS A 1 80 ? -12.999 -2.793 -7.421 1.00 95.12 80 HIS A CA 1
ATOM 594 C C . HIS A 1 80 ? -14.110 -1.983 -8.101 1.00 95.12 80 HIS A C 1
ATOM 596 O O . HIS A 1 80 ? -13.811 -1.109 -8.926 1.00 95.12 80 HIS A O 1
ATOM 602 N N . ALA A 1 81 ? -15.380 -2.256 -7.783 1.00 95.12 81 ALA A N 1
ATOM 603 C CA . ALA A 1 81 ? -16.518 -1.578 -8.389 1.00 95.12 81 ALA A CA 1
ATOM 604 C C . ALA A 1 81 ? -16.589 -0.102 -7.999 1.00 95.12 81 ALA A C 1
ATOM 606 O O . ALA A 1 81 ? -16.473 0.257 -6.823 1.00 95.12 81 ALA A O 1
ATOM 607 N N . ARG A 1 82 ? -16.821 0.755 -9.002 1.00 94.50 82 ARG A N 1
ATOM 608 C CA . ARG A 1 82 ? -17.081 2.186 -8.812 1.00 94.50 82 ARG A CA 1
ATOM 609 C C . ARG A 1 82 ? -18.496 2.395 -8.286 1.00 94.50 82 ARG A C 1
ATOM 611 O O . ARG A 1 82 ? -19.461 1.942 -8.900 1.00 94.50 82 ARG A O 1
ATOM 618 N N . ILE A 1 83 ? -18.611 3.097 -7.169 1.00 94.12 83 ILE A N 1
ATOM 619 C CA . ILE A 1 83 ? -19.862 3.324 -6.444 1.00 94.12 83 ILE A CA 1
ATOM 620 C C . ILE A 1 83 ? -19.974 4.786 -6.013 1.00 94.12 83 ILE A C 1
ATOM 622 O O . ILE A 1 83 ? -18.969 5.477 -5.849 1.00 94.12 83 ILE A O 1
ATOM 626 N N . LYS A 1 84 ? -21.201 5.242 -5.770 1.00 94.00 84 LYS A N 1
ATOM 627 C CA . LYS A 1 84 ? -21.467 6.503 -5.070 1.00 94.00 84 LYS A CA 1
ATOM 628 C C . LYS A 1 84 ? -21.813 6.196 -3.629 1.00 94.00 84 LYS A C 1
ATOM 630 O O . LYS A 1 84 ? -22.818 5.543 -3.373 1.00 94.00 84 LYS A O 1
ATOM 635 N N . VAL A 1 85 ? -21.014 6.675 -2.688 1.00 93.00 85 VAL A N 1
ATOM 636 C CA . VAL A 1 85 ? -21.269 6.487 -1.255 1.00 93.00 85 VAL A CA 1
ATOM 637 C C . VAL A 1 85 ? -21.471 7.839 -0.590 1.00 93.00 85 VAL A C 1
ATOM 639 O O . VAL A 1 85 ? -20.785 8.812 -0.907 1.00 93.00 85 VAL A O 1
ATOM 642 N N . LYS A 1 86 ? -22.443 7.919 0.319 1.00 90.50 86 LYS A N 1
ATOM 643 C CA . LYS A 1 86 ? -22.652 9.109 1.136 1.00 90.50 86 LYS A CA 1
ATOM 644 C C . LYS A 1 86 ? -21.706 9.081 2.336 1.00 90.50 86 LYS A C 1
ATOM 646 O O . LYS A 1 86 ? -21.814 8.216 3.201 1.00 90.50 86 LYS A O 1
ATOM 651 N N . ILE A 1 87 ? -20.786 10.036 2.391 1.00 85.19 87 ILE A N 1
ATOM 652 C CA . ILE A 1 87 ? -19.807 10.196 3.469 1.00 85.19 87 ILE A CA 1
ATOM 653 C C . ILE A 1 87 ? -19.934 11.619 3.996 1.00 85.19 87 ILE A C 1
ATOM 655 O O . ILE A 1 87 ? -20.005 12.565 3.217 1.00 85.19 87 ILE A O 1
ATOM 659 N N . GLU A 1 88 ? -20.049 11.765 5.318 1.00 79.19 88 GLU A N 1
ATOM 660 C CA . GLU A 1 88 ? -20.192 13.076 5.981 1.00 79.19 88 GLU A CA 1
ATOM 661 C C . GLU A 1 88 ? -21.338 13.936 5.404 1.00 79.19 88 GLU A C 1
ATOM 663 O O . GLU A 1 88 ? -21.287 15.161 5.368 1.00 79.19 88 GLU A O 1
ATOM 668 N N . GLY A 1 89 ? -22.408 13.283 4.939 1.00 82.44 89 GLY A N 1
ATOM 669 C CA . GLY A 1 89 ? -23.583 13.955 4.381 1.00 82.44 89 GLY A CA 1
ATOM 670 C C . GLY A 1 89 ? -23.524 14.237 2.876 1.00 82.44 89 GLY A C 1
ATOM 671 O O . GLY A 1 89 ? -24.570 14.552 2.308 1.00 82.44 89 GLY A O 1
ATOM 672 N N . GLN A 1 90 ? -22.375 14.059 2.219 1.00 87.56 90 GLN A N 1
ATOM 673 C CA . GLN A 1 90 ? -22.190 14.313 0.786 1.00 87.56 90 GLN A CA 1
ATOM 674 C C . GLN A 1 90 ? -22.006 13.015 -0.004 1.00 87.56 90 GLN A C 1
ATOM 676 O O . GLN A 1 90 ? -21.380 12.072 0.471 1.00 87.56 90 GLN A O 1
ATOM 681 N N . PHE A 1 91 ? -22.548 12.961 -1.222 1.00 89.69 91 PHE A N 1
ATOM 682 C CA . PHE A 1 91 ? -22.297 11.846 -2.135 1.00 89.69 91 PHE A CA 1
ATOM 683 C C . PHE A 1 91 ? -20.943 12.026 -2.813 1.00 89.69 91 PHE A C 1
ATOM 685 O O . PHE A 1 91 ? -20.707 13.040 -3.466 1.00 89.69 91 PHE A O 1
ATOM 692 N N . VAL A 1 92 ? -20.080 11.024 -2.672 1.00 92.50 92 VAL A N 1
ATOM 693 C CA . VAL A 1 92 ? -18.734 11.007 -3.242 1.00 92.50 92 VAL A CA 1
ATOM 694 C C . VAL A 1 92 ? -18.585 9.778 -4.133 1.00 92.50 92 VAL A C 1
ATOM 696 O O . VAL A 1 92 ? -19.001 8.676 -3.766 1.00 92.50 92 VAL A O 1
ATOM 699 N N . ASP A 1 93 ? -17.980 9.967 -5.305 1.00 93.00 93 ASP A N 1
ATOM 700 C CA . ASP A 1 93 ? -17.584 8.867 -6.184 1.00 93.00 93 ASP A CA 1
ATOM 701 C C . ASP A 1 93 ? -16.368 8.147 -5.584 1.00 93.00 93 ASP A C 1
ATOM 703 O O . ASP A 1 93 ? -15.330 8.759 -5.313 1.00 93.00 93 ASP A O 1
ATOM 707 N N . SER A 1 94 ? -16.490 6.843 -5.350 1.00 93.88 94 SER A N 1
ATOM 708 C CA . SER A 1 94 ? -15.429 6.021 -4.770 1.00 93.88 94 SER A CA 1
ATOM 709 C C . SER A 1 94 ? -15.489 4.578 -5.279 1.00 93.88 94 SER A C 1
ATOM 711 O O . SER A 1 94 ? -16.186 4.272 -6.245 1.00 93.88 94 SER A O 1
ATOM 713 N N . THR A 1 95 ? -14.736 3.680 -4.648 1.00 94.94 95 THR A N 1
ATOM 714 C CA . THR A 1 95 ? -14.815 2.235 -4.883 1.00 94.94 95 THR A CA 1
ATOM 715 C C . THR A 1 95 ? -15.240 1.502 -3.621 1.00 94.94 95 THR A C 1
ATOM 717 O O . THR A 1 95 ? -15.062 2.014 -2.512 1.00 94.94 95 THR A O 1
ATOM 720 N N . CYS A 1 96 ? -15.767 0.286 -3.784 1.00 93.88 96 CYS A N 1
ATOM 721 C CA . CYS A 1 96 ? -16.093 -0.590 -2.659 1.00 93.88 96 CYS A CA 1
ATOM 722 C C . CYS A 1 96 ? -14.895 -0.741 -1.712 1.00 93.88 96 CYS A C 1
ATOM 724 O O . CYS A 1 96 ? -15.005 -0.469 -0.519 1.00 93.88 96 CYS A O 1
ATOM 726 N N . GLY A 1 97 ? -13.714 -1.060 -2.240 1.00 94.38 97 GLY A N 1
ATOM 727 C CA . GLY A 1 97 ? -12.526 -1.251 -1.418 1.00 94.38 97 GLY A CA 1
ATOM 728 C C . GLY A 1 97 ? -12.020 0.005 -0.702 1.00 94.38 97 GLY A C 1
ATOM 729 O O . GLY A 1 97 ? -11.557 -0.085 0.435 1.00 94.38 97 GLY A O 1
ATOM 730 N N . ARG A 1 98 ? -12.163 1.199 -1.295 1.00 94.50 98 ARG A N 1
ATOM 731 C CA . ARG A 1 98 ? -11.845 2.469 -0.608 1.00 94.50 98 ARG A CA 1
ATOM 732 C C . ARG A 1 98 ? -12.833 2.760 0.525 1.00 94.50 98 ARG A C 1
ATOM 734 O O . ARG A 1 98 ? -12.418 3.246 1.577 1.00 94.50 98 ARG A O 1
ATOM 741 N N . ALA A 1 99 ? -14.113 2.431 0.342 1.00 92.88 99 ALA A N 1
ATOM 742 C CA . ALA A 1 99 ? -15.113 2.528 1.402 1.00 92.88 99 ALA A CA 1
ATOM 743 C C . ALA A 1 99 ? -14.826 1.533 2.543 1.00 92.88 99 ALA A C 1
ATOM 745 O O . ALA A 1 99 ? -14.822 1.940 3.702 1.00 92.88 99 ALA A O 1
ATOM 746 N N . LEU A 1 100 ? -14.463 0.284 2.233 1.00 92.75 100 LEU A N 1
ATOM 747 C CA . LEU A 1 100 ? -14.051 -0.710 3.236 1.00 92.75 100 LEU A CA 1
ATOM 748 C C . LEU A 1 100 ? -12.799 -0.264 4.006 1.00 92.75 100 LEU A C 1
ATOM 750 O O . LEU A 1 100 ? -12.738 -0.380 5.228 1.00 92.75 100 LEU A O 1
ATOM 754 N N . PHE A 1 101 ? -11.809 0.316 3.319 1.00 94.31 101 PHE A N 1
ATOM 755 C CA . PHE A 1 101 ? -10.631 0.875 3.985 1.00 94.31 101 PHE A CA 1
ATOM 756 C C . PHE A 1 101 ? -10.995 2.042 4.917 1.00 94.31 101 PHE A C 1
ATOM 758 O O . PHE A 1 101 ? -10.380 2.208 5.968 1.00 94.31 101 PHE A O 1
ATOM 765 N N . SER A 1 102 ? -12.013 2.842 4.590 1.00 92.25 102 SER A N 1
ATOM 766 C CA . SER A 1 102 ? -12.425 3.960 5.450 1.00 92.25 102 SER A CA 1
ATOM 767 C C . SER A 1 102 ? -12.956 3.530 6.824 1.00 92.25 102 SER A C 1
ATOM 769 O O . SER A 1 102 ? -12.850 4.302 7.771 1.00 92.25 102 SER A O 1
ATOM 771 N N . GLU A 1 103 ? -13.428 2.287 6.980 1.00 90.50 103 GLU A N 1
ATOM 772 C CA . GLU A 1 103 ? -13.888 1.745 8.270 1.00 90.50 103 GLU A CA 1
ATOM 773 C C . GLU A 1 103 ? -12.751 1.606 9.293 1.00 90.50 103 GLU A C 1
ATOM 775 O O . GLU A 1 103 ? -12.956 1.728 10.506 1.00 90.50 103 GLU A O 1
ATOM 780 N N . ILE A 1 104 ? -11.532 1.327 8.818 1.00 92.44 104 ILE A N 1
ATOM 781 C CA . ILE A 1 104 ? -10.374 1.149 9.699 1.00 92.44 104 ILE A CA 1
ATOM 782 C C . ILE A 1 104 ? -9.696 2.474 10.050 1.00 92.44 104 ILE A C 1
ATOM 784 O O . ILE A 1 104 ? -8.998 2.549 11.065 1.00 92.44 104 ILE A O 1
ATOM 788 N N . VAL A 1 105 ? -9.919 3.504 9.235 1.00 92.19 105 VAL A N 1
ATOM 789 C CA . VAL A 1 105 ? -9.291 4.818 9.341 1.00 92.19 105 VAL A CA 1
ATOM 790 C C . VAL A 1 105 ? -9.871 5.604 10.529 1.00 92.19 105 VAL A C 1
ATOM 792 O O . VAL A 1 105 ? -11.086 5.627 10.729 1.00 92.19 105 VAL A O 1
ATOM 795 N N . PRO A 1 106 ? -9.036 6.270 11.354 1.00 92.00 106 PRO A N 1
ATOM 796 C CA . PRO A 1 106 ? -9.529 7.130 12.425 1.00 92.00 106 PRO A CA 1
ATOM 797 C C . PRO A 1 106 ? -10.408 8.268 11.890 1.00 92.00 106 PRO A C 1
ATOM 799 O O . PRO A 1 106 ? -10.054 8.908 10.906 1.00 92.00 106 PRO A O 1
ATOM 802 N N . LYS A 1 107 ? -11.488 8.608 12.609 1.00 88.06 107 LYS A N 1
ATOM 803 C CA . LYS A 1 107 ? -12.434 9.687 12.238 1.00 88.06 107 LYS A CA 1
ATOM 804 C C . LYS A 1 107 ? -11.793 11.066 12.032 1.00 88.06 107 LYS A C 1
ATOM 806 O O . LYS A 1 107 ? -12.409 11.938 11.440 1.00 88.06 107 LYS A O 1
ATOM 811 N N . ALA A 1 108 ? -10.585 11.279 12.553 1.00 89.19 108 ALA A N 1
ATOM 812 C CA . ALA A 1 108 ? -9.845 12.522 12.363 1.00 89.19 108 ALA A CA 1
ATOM 813 C C . ALA A 1 108 ? -9.291 12.678 10.936 1.00 89.19 108 ALA A C 1
ATOM 815 O O . ALA A 1 108 ? -8.893 13.777 10.568 1.00 89.19 108 ALA A O 1
ATOM 816 N N . ILE A 1 109 ? -9.213 11.596 10.152 1.00 89.44 109 ILE A N 1
ATOM 817 C CA . ILE A 1 109 ? -8.645 11.612 8.803 1.00 89.44 109 ILE A CA 1
ATOM 818 C C . ILE A 1 109 ? -9.762 11.820 7.777 1.00 89.44 109 ILE A C 1
ATOM 820 O O . ILE A 1 109 ? -10.675 10.996 7.709 1.00 89.44 109 ILE A O 1
ATOM 824 N N . PRO A 1 110 ? -9.672 12.859 6.929 1.00 90.56 110 PRO A N 1
ATOM 825 C CA . PRO A 1 110 ? -10.644 13.084 5.871 1.00 90.56 110 PRO A CA 1
ATOM 826 C C . PRO A 1 110 ? -10.688 11.926 4.874 1.00 90.56 110 PRO A C 1
ATOM 828 O O . PRO A 1 110 ? -9.645 11.429 4.432 1.00 90.56 110 PRO A O 1
ATOM 831 N N . PHE A 1 111 ? -11.890 11.570 4.421 1.00 89.75 111 PHE A N 1
ATOM 832 C CA . PHE A 1 111 ? -12.068 10.539 3.396 1.00 89.75 111 PHE A CA 1
ATOM 833 C C . PHE A 1 111 ? -11.374 10.882 2.068 1.00 89.75 111 PHE A C 1
ATOM 835 O O . PHE A 1 111 ? -10.930 9.992 1.347 1.00 89.75 111 PHE A O 1
ATOM 842 N N . SER A 1 112 ? -11.188 12.167 1.758 1.00 88.94 112 SER A N 1
ATOM 843 C CA . SER A 1 112 ? -10.437 12.613 0.576 1.00 88.94 112 SER A CA 1
ATOM 844 C C . SER A 1 112 ? -8.992 12.093 0.547 1.00 88.94 112 SER A C 1
ATOM 846 O O . SER A 1 112 ? -8.461 11.806 -0.525 1.00 88.94 112 SER A O 1
ATOM 848 N N . SER A 1 113 ? -8.366 11.894 1.711 1.00 89.44 113 SER A N 1
ATOM 849 C CA . SER A 1 113 ? -7.026 11.302 1.821 1.00 89.44 113 SER A CA 1
ATOM 850 C C . SER A 1 113 ? -7.011 9.803 1.517 1.00 89.44 113 SER A C 1
ATOM 852 O O . SER A 1 113 ? -5.967 9.268 1.149 1.00 89.44 113 SER A O 1
ATOM 854 N N . VAL A 1 114 ? -8.157 9.138 1.650 1.00 91.81 114 VAL A N 1
ATOM 855 C CA . VAL A 1 114 ? -8.348 7.701 1.420 1.00 91.81 114 VAL A CA 1
ATOM 856 C C . VAL A 1 114 ? -8.861 7.419 0.007 1.00 91.81 114 VAL A C 1
ATOM 858 O O . VAL A 1 114 ? -8.576 6.361 -0.547 1.00 91.81 114 VAL A O 1
ATOM 861 N N . ASN A 1 115 ? -9.591 8.359 -0.602 1.00 92.81 115 ASN A N 1
ATOM 862 C CA . ASN A 1 115 ? -10.265 8.171 -1.886 1.00 92.81 115 ASN A CA 1
ATOM 863 C C . ASN A 1 115 ? -9.324 8.259 -3.105 1.00 92.81 115 ASN A C 1
ATOM 865 O O . ASN A 1 115 ? -9.529 9.042 -4.030 1.00 92.81 115 ASN A O 1
ATOM 869 N N . LYS A 1 116 ? -8.265 7.457 -3.099 1.00 93.88 116 LYS A N 1
ATOM 870 C CA . LYS A 1 116 ? -7.280 7.316 -4.172 1.00 93.88 116 LYS A CA 1
ATOM 871 C C . LYS A 1 116 ? -6.640 5.938 -4.082 1.00 93.88 116 LYS A C 1
ATOM 873 O O . LYS A 1 116 ? -6.743 5.261 -3.064 1.00 93.88 116 LYS A O 1
ATOM 878 N N . THR A 1 117 ? -5.938 5.536 -5.132 1.00 94.31 117 THR A N 1
ATOM 879 C CA . THR A 1 117 ? -5.135 4.312 -5.096 1.00 94.31 117 THR A CA 1
ATOM 880 C C . THR A 1 117 ? -3.993 4.475 -4.093 1.00 94.31 117 THR A C 1
ATOM 882 O O . THR A 1 117 ? -3.133 5.350 -4.247 1.00 94.31 117 THR A O 1
ATOM 885 N N . LEU A 1 118 ? -3.983 3.646 -3.050 1.00 94.88 118 LEU A N 1
ATOM 886 C CA . LEU A 1 118 ? -3.040 3.772 -1.946 1.00 94.88 118 LEU A CA 1
ATOM 887 C C . LEU A 1 118 ? -1.731 3.053 -2.272 1.00 94.88 118 LEU A C 1
ATOM 889 O O . LEU A 1 118 ? -1.639 1.830 -2.277 1.00 94.88 118 LEU A O 1
ATOM 893 N N . THR A 1 119 ? -0.690 3.841 -2.531 1.00 95.25 119 THR A N 1
ATOM 894 C CA . THR A 1 119 ? 0.690 3.350 -2.643 1.00 95.25 119 THR A CA 1
ATOM 895 C C . THR A 1 119 ? 1.399 3.429 -1.292 1.00 95.25 119 THR A C 1
ATOM 897 O O . THR A 1 119 ? 0.925 4.100 -0.373 1.00 95.25 119 THR A O 1
ATOM 900 N N . LYS A 1 120 ? 2.600 2.840 -1.185 1.00 94.06 120 LYS A N 1
ATOM 901 C CA . LYS A 1 120 ? 3.454 2.967 0.011 1.00 94.06 120 LYS A CA 1
ATOM 902 C C . LYS A 1 120 ? 3.602 4.423 0.473 1.00 94.06 120 LYS A C 1
ATOM 904 O O . LYS A 1 120 ? 3.479 4.702 1.658 1.00 94.06 120 LYS A O 1
ATOM 909 N N . LYS A 1 121 ? 3.832 5.350 -0.467 1.00 93.56 121 LYS A N 1
ATOM 910 C CA . LYS A 1 121 ? 4.008 6.782 -0.169 1.00 93.56 121 LYS A CA 1
ATOM 911 C C . LYS A 1 121 ? 2.741 7.405 0.414 1.00 93.56 121 LYS A C 1
ATOM 913 O O . LYS A 1 121 ? 2.827 8.194 1.347 1.00 93.56 121 LYS A O 1
ATOM 918 N N . GLU A 1 122 ? 1.578 7.060 -0.132 1.00 93.56 122 GLU A N 1
ATOM 919 C CA . GLU A 1 122 ? 0.302 7.594 0.351 1.00 93.56 122 GLU A CA 1
ATOM 920 C C . GLU A 1 122 ? -0.064 7.019 1.722 1.00 93.56 122 GLU A C 1
ATOM 922 O O . GLU A 1 122 ? -0.497 7.772 2.590 1.00 93.56 122 GLU A O 1
ATOM 927 N N . LEU A 1 123 ? 0.214 5.735 1.972 1.00 93.44 123 LEU A N 1
ATOM 928 C CA . LEU A 1 123 ? 0.051 5.139 3.301 1.00 93.44 123 LEU A CA 1
ATOM 929 C C . LEU A 1 123 ? 0.927 5.826 4.351 1.00 93.44 123 LEU A C 1
ATOM 931 O O . LEU A 1 123 ? 0.433 6.143 5.430 1.00 93.44 123 LEU A O 1
ATOM 935 N N . THR A 1 124 ? 2.192 6.128 4.034 1.00 93.25 124 THR A N 1
ATOM 936 C CA . THR A 1 124 ? 3.067 6.885 4.944 1.00 93.25 124 THR A CA 1
ATOM 937 C C . THR A 1 124 ? 2.459 8.238 5.313 1.00 93.25 124 THR A C 1
ATOM 939 O O . THR A 1 124 ? 2.396 8.564 6.494 1.00 93.25 124 THR A O 1
ATOM 942 N N . LYS A 1 125 ? 1.932 8.989 4.335 1.00 92.94 125 LYS A N 1
ATOM 943 C CA . LYS A 1 125 ? 1.280 10.287 4.585 1.00 92.94 125 LYS A CA 1
ATOM 944 C C . LYS A 1 125 ? 0.034 10.157 5.463 1.00 92.94 125 LYS A C 1
ATOM 946 O O . LYS A 1 125 ? -0.190 10.994 6.331 1.00 92.94 125 LYS A O 1
ATOM 951 N N . ILE A 1 126 ? -0.781 9.119 5.257 1.00 93.38 126 ILE A N 1
ATOM 952 C CA . ILE A 1 126 ? -1.976 8.877 6.082 1.00 93.38 126 ILE A CA 1
ATOM 953 C C . ILE A 1 126 ? -1.570 8.550 7.525 1.00 93.38 126 ILE A C 1
ATOM 955 O O . ILE A 1 126 ? -2.200 9.041 8.457 1.00 93.38 126 ILE A O 1
ATOM 959 N N . ILE A 1 127 ? -0.502 7.775 7.729 1.00 93.31 127 ILE A N 1
ATOM 960 C CA . ILE A 1 127 ? 0.021 7.455 9.067 1.00 93.31 127 ILE A CA 1
ATOM 961 C C . ILE A 1 127 ? 0.589 8.708 9.749 1.00 93.31 127 ILE A C 1
ATOM 963 O O . ILE A 1 127 ? 0.302 8.941 10.922 1.00 93.31 127 ILE A O 1
ATOM 967 N N . GLU A 1 128 ? 1.335 9.547 9.023 1.00 92.62 128 GLU A N 1
ATOM 968 C CA . GLU A 1 128 ? 1.806 10.852 9.516 1.00 92.62 128 GLU A CA 1
ATOM 969 C C . GLU A 1 128 ? 0.631 11.730 9.961 1.00 92.62 128 GLU A C 1
ATOM 971 O O . GLU A 1 128 ? 0.624 12.270 11.069 1.00 92.62 128 GLU A O 1
ATOM 976 N N . TYR A 1 129 ? -0.404 11.809 9.125 1.00 92.75 129 TYR A N 1
ATOM 977 C CA . TYR A 1 129 ? -1.607 12.578 9.417 1.00 92.75 129 TYR A CA 1
ATOM 978 C C . TYR A 1 129 ? -2.388 12.007 10.611 1.00 92.75 129 TYR A C 1
ATOM 980 O O . TYR A 1 129 ? -2.861 12.766 11.459 1.00 92.75 129 TYR A O 1
ATOM 988 N N . SER A 1 130 ? -2.489 10.678 10.715 1.00 93.19 130 SER A N 1
ATOM 989 C CA . SER A 1 130 ? -3.076 9.979 11.863 1.00 93.19 130 SER A CA 1
ATOM 990 C C . SER A 1 130 ? -2.353 10.349 13.153 1.00 93.19 130 SER A C 1
ATOM 992 O O . SER A 1 130 ? -2.993 10.689 14.147 1.00 93.19 130 SER A O 1
ATOM 994 N N . TYR A 1 131 ? -1.020 10.319 13.137 1.00 92.44 131 TYR A N 1
ATOM 995 C CA . TYR A 1 131 ? -0.220 10.616 14.316 1.00 92.44 131 TYR A CA 1
ATOM 996 C C . TYR A 1 131 ? -0.415 12.062 14.779 1.00 92.44 131 TYR A C 1
ATOM 998 O O . TYR A 1 131 ? -0.600 12.298 15.973 1.00 92.44 131 TYR A O 1
ATOM 1006 N N . ALA A 1 132 ? -0.442 13.010 13.837 1.00 91.69 132 ALA A N 1
ATOM 1007 C CA . ALA A 1 132 ? -0.622 14.427 14.131 1.00 91.69 132 ALA A CA 1
ATOM 1008 C C . ALA A 1 132 ? -2.030 14.774 14.652 1.00 91.69 132 ALA A C 1
ATOM 1010 O O . ALA A 1 132 ? -2.148 15.583 15.567 1.00 91.69 132 ALA A O 1
ATOM 1011 N N . ASN A 1 133 ? -3.090 14.169 14.097 1.00 93.12 133 ASN A N 1
ATOM 1012 C CA . ASN A 1 133 ? -4.476 14.586 14.368 1.00 93.12 133 ASN A CA 1
ATOM 1013 C C . ASN A 1 133 ? -5.245 13.645 15.309 1.00 93.12 133 ASN A C 1
ATOM 1015 O O . ASN A 1 133 ? -6.039 14.102 16.125 1.00 93.12 133 ASN A O 1
ATOM 1019 N N . ALA A 1 134 ? -5.034 12.330 15.207 1.00 90.81 134 ALA A N 1
ATOM 1020 C CA . ALA A 1 134 ? -5.710 11.328 16.042 1.00 90.81 134 ALA A CA 1
ATOM 1021 C C . ALA A 1 134 ? -4.874 10.919 17.269 1.00 90.81 134 ALA A C 1
ATOM 1023 O O . ALA A 1 134 ? -5.373 10.271 18.194 1.00 90.81 134 ALA A O 1
ATOM 1024 N N . GLY A 1 135 ? -3.591 11.282 17.273 1.00 91.25 135 GLY A N 1
ATOM 1025 C CA . GLY A 1 135 ? -2.651 10.966 18.331 1.00 91.25 135 GLY A CA 1
ATOM 1026 C C . GLY A 1 135 ? -2.124 9.533 18.278 1.00 91.25 135 GLY A C 1
ATOM 1027 O O . GLY A 1 135 ? -2.461 8.697 17.433 1.00 91.25 135 GLY A O 1
ATOM 1028 N N . LYS A 1 136 ? -1.257 9.240 19.243 1.00 90.75 136 LYS A N 1
ATOM 1029 C CA . LYS A 1 136 ? -0.452 8.018 19.298 1.00 90.75 136 LYS A CA 1
ATOM 1030 C C . LYS A 1 136 ? -1.282 6.741 19.405 1.00 90.75 136 LYS A C 1
ATOM 1032 O O . LYS A 1 136 ? -1.110 5.830 18.603 1.00 90.75 136 LYS A O 1
ATO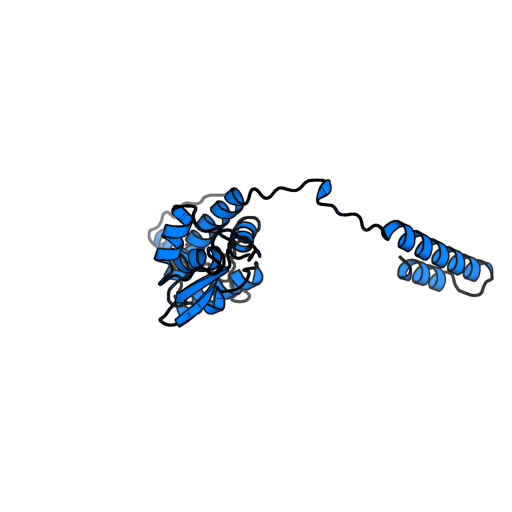M 1037 N N . ARG A 1 137 ? -2.208 6.675 20.370 1.00 91.44 137 ARG A N 1
ATOM 1038 C CA . ARG A 1 137 ? -3.010 5.466 20.629 1.00 91.44 137 ARG A CA 1
ATOM 1039 C C . ARG A 1 137 ? -3.866 5.081 19.424 1.00 91.44 137 ARG A C 1
ATOM 1041 O O . ARG A 1 137 ? -3.898 3.912 19.058 1.00 91.44 137 ARG A O 1
ATOM 1048 N N . ALA A 1 138 ? -4.531 6.057 18.807 1.00 93.06 138 ALA A N 1
ATOM 1049 C CA . ALA A 1 138 ? -5.344 5.819 17.620 1.00 93.06 138 ALA A CA 1
ATOM 1050 C C . ALA A 1 138 ? -4.487 5.348 16.438 1.00 93.06 138 ALA A C 1
ATOM 1052 O O . ALA A 1 138 ? -4.893 4.442 15.720 1.00 93.06 138 ALA A O 1
ATOM 1053 N N . THR A 1 139 ? -3.282 5.905 16.287 1.00 93.38 139 THR A N 1
ATOM 1054 C CA . THR A 1 139 ? -2.347 5.517 15.223 1.00 93.38 139 THR A CA 1
ATOM 1055 C C . THR A 1 139 ? -1.842 4.087 15.390 1.00 93.38 139 THR A C 1
ATOM 1057 O O . THR A 1 139 ? -1.819 3.354 14.413 1.00 93.38 139 THR A O 1
ATOM 1060 N N . VAL A 1 140 ? -1.512 3.647 16.610 1.00 93.50 140 VAL A N 1
ATOM 1061 C CA . VAL A 1 140 ? -1.125 2.242 16.863 1.00 93.50 140 VAL A CA 1
ATOM 1062 C C . VAL A 1 140 ? -2.263 1.289 16.496 1.00 93.50 140 VAL A C 1
ATOM 1064 O O . VAL A 1 140 ? -2.058 0.351 15.737 1.00 93.50 140 VAL A O 1
ATOM 1067 N N . VAL A 1 141 ? -3.487 1.577 16.951 1.00 94.38 141 VAL A N 1
ATOM 1068 C CA . VAL A 1 141 ? -4.666 0.761 16.607 1.00 94.38 141 VAL A CA 1
ATOM 1069 C C . VAL A 1 141 ? -4.922 0.757 15.097 1.00 94.38 141 VAL A C 1
ATOM 1071 O O . VAL A 1 141 ? -5.340 -0.255 14.539 1.00 94.38 141 VAL A O 1
ATOM 1074 N N . PHE A 1 142 ? -4.689 1.883 14.425 1.00 94.56 142 PHE A N 1
ATOM 1075 C CA . PHE A 1 142 ? -4.825 1.984 12.978 1.00 94.56 142 PHE A CA 1
ATOM 1076 C C . PHE A 1 142 ? -3.773 1.148 12.238 1.00 94.56 142 PHE A C 1
ATOM 1078 O O . PHE A 1 142 ? -4.127 0.455 11.289 1.00 94.56 142 PHE A O 1
ATOM 1085 N N . LEU A 1 143 ? -2.518 1.148 12.696 1.00 94.19 143 LEU A N 1
ATOM 1086 C CA . LEU A 1 143 ? -1.447 0.326 12.126 1.00 94.19 143 LEU A CA 1
ATOM 1087 C C . LEU A 1 143 ? -1.765 -1.171 12.219 1.00 94.19 143 LEU A C 1
ATOM 1089 O O . LEU A 1 143 ? -1.688 -1.856 11.202 1.00 94.19 143 LEU A O 1
ATOM 1093 N N . ASP A 1 144 ? -2.231 -1.649 13.376 1.00 94.44 144 ASP A N 1
ATOM 1094 C CA . ASP A 1 144 ? -2.638 -3.052 13.554 1.00 94.44 144 ASP A CA 1
ATOM 1095 C C . ASP A 1 144 ? -3.797 -3.440 12.617 1.00 94.44 144 ASP A C 1
ATOM 1097 O O . ASP A 1 144 ? -3.879 -4.562 12.111 1.00 94.44 144 ASP A O 1
ATOM 1101 N N . LYS A 1 145 ? -4.735 -2.512 12.378 1.00 95.69 145 LYS A N 1
ATOM 1102 C CA . LYS A 1 145 ? -5.839 -2.734 11.434 1.00 95.69 145 LYS A CA 1
ATOM 1103 C C . LYS A 1 145 ? -5.356 -2.753 9.985 1.00 95.69 145 LYS A C 1
ATOM 1105 O O . LYS A 1 145 ? -5.843 -3.580 9.219 1.00 95.69 145 LYS A O 1
ATOM 1110 N N . ILE A 1 146 ? -4.419 -1.875 9.613 1.00 95.50 146 ILE A N 1
ATOM 1111 C CA . ILE A 1 146 ? -3.806 -1.882 8.278 1.00 95.50 146 ILE A CA 1
ATOM 1112 C C . ILE A 1 146 ? -3.070 -3.198 8.042 1.00 95.50 146 ILE A C 1
ATOM 1114 O O . ILE A 1 146 ? -3.206 -3.761 6.963 1.00 95.50 146 ILE A O 1
ATOM 1118 N N . GLU A 1 147 ? -2.318 -3.691 9.027 1.00 95.12 147 GLU A N 1
ATOM 1119 C CA . GLU A 1 147 ? -1.608 -4.967 8.930 1.00 95.12 147 GLU A CA 1
ATOM 1120 C C . GLU A 1 147 ? -2.579 -6.107 8.600 1.00 95.12 147 GLU A C 1
ATOM 1122 O O . GLU A 1 147 ? -2.426 -6.785 7.582 1.00 95.12 147 GLU A O 1
ATOM 1127 N N . LYS A 1 148 ? -3.627 -6.266 9.418 1.00 96.44 148 LYS A N 1
ATOM 1128 C CA . LYS A 1 148 ? -4.637 -7.319 9.235 1.00 96.44 148 LYS A CA 1
ATOM 1129 C C . LYS A 1 148 ? -5.326 -7.220 7.879 1.00 96.44 148 LYS A C 1
ATOM 1131 O O . LYS A 1 148 ? -5.402 -8.211 7.160 1.00 96.44 148 LYS A O 1
ATOM 1136 N N . LEU A 1 149 ? -5.789 -6.021 7.523 1.00 95.75 149 LEU A N 1
ATOM 1137 C CA . LEU A 1 149 ? -6.488 -5.783 6.264 1.00 95.75 149 LEU A CA 1
ATOM 1138 C C . LEU A 1 149 ? -5.560 -6.007 5.060 1.00 95.75 149 LEU A C 1
ATOM 1140 O O . LEU A 1 149 ? -5.953 -6.620 4.073 1.00 95.75 149 LEU A O 1
ATOM 1144 N N . GLY A 1 150 ? -4.315 -5.541 5.151 1.00 96.06 150 GLY A N 1
ATOM 1145 C CA . GLY A 1 150 ? -3.303 -5.703 4.115 1.00 96.06 150 GLY A CA 1
ATOM 1146 C C . GLY A 1 150 ? -3.017 -7.173 3.832 1.00 96.06 150 GLY A C 1
ATOM 1147 O O . GLY A 1 150 ? -3.090 -7.585 2.679 1.00 96.06 150 GLY A O 1
ATOM 1148 N N . PHE A 1 151 ? -2.768 -7.983 4.863 1.00 97.12 151 PHE A N 1
ATOM 1149 C CA . PHE A 1 151 ? -2.536 -9.419 4.680 1.00 97.12 151 PHE A CA 1
ATOM 1150 C C . PHE A 1 151 ? -3.777 -10.177 4.197 1.00 97.12 151 PHE A C 1
ATOM 1152 O O . PHE A 1 151 ? -3.663 -11.056 3.338 1.00 97.12 151 PHE A O 1
ATOM 1159 N N . GLU A 1 152 ? -4.962 -9.825 4.700 1.00 95.94 152 GLU A N 1
ATOM 1160 C CA . GLU A 1 152 ? -6.220 -10.430 4.262 1.00 95.94 152 GLU A CA 1
ATOM 1161 C C . GLU A 1 152 ? -6.438 -10.223 2.758 1.00 95.94 152 GLU A C 1
ATOM 1163 O O . GLU A 1 152 ? -6.651 -11.187 2.020 1.00 95.94 152 GLU A O 1
ATOM 1168 N N . TYR A 1 153 ? -6.329 -8.980 2.282 1.00 95.56 153 TYR A N 1
ATOM 1169 C CA . TYR A 1 153 ? -6.557 -8.665 0.873 1.00 95.56 153 TYR A CA 1
ATOM 1170 C C . TYR A 1 153 ? -5.395 -9.056 -0.034 1.00 95.56 153 TYR A C 1
ATOM 1172 O O . TYR A 1 153 ? -5.633 -9.398 -1.189 1.00 95.56 153 TYR A O 1
ATOM 1180 N N . ALA A 1 154 ? -4.160 -9.098 0.473 1.00 96.06 154 ALA A N 1
ATOM 1181 C CA . ALA A 1 154 ? -3.048 -9.692 -0.264 1.00 96.06 154 ALA A CA 1
ATOM 1182 C C . ALA A 1 154 ? -3.331 -11.172 -0.554 1.00 96.06 154 ALA A C 1
ATOM 1184 O O . ALA A 1 154 ? -3.203 -11.614 -1.693 1.00 96.06 154 ALA A O 1
ATOM 1185 N N . THR A 1 155 ? -3.826 -11.910 0.442 1.00 95.50 155 THR A N 1
ATOM 1186 C CA . THR A 1 155 ? -4.183 -13.325 0.280 1.00 95.50 155 THR A CA 1
ATOM 1187 C C . THR A 1 155 ? -5.381 -13.499 -0.657 1.00 95.50 155 THR A C 1
ATOM 1189 O O . THR A 1 155 ? -5.317 -14.304 -1.584 1.00 95.50 155 THR A O 1
ATOM 1192 N N . LYS A 1 156 ? -6.456 -12.716 -0.471 1.00 94.06 156 LYS A N 1
ATOM 1193 C CA . LYS A 1 156 ? -7.653 -12.769 -1.334 1.00 94.06 156 LYS A CA 1
ATOM 1194 C C . LYS A 1 156 ? -7.358 -12.420 -2.789 1.00 94.06 156 LYS A C 1
ATOM 1196 O O . LYS A 1 156 ? -7.953 -13.019 -3.676 1.00 94.06 156 LYS A O 1
ATOM 1201 N N . SER A 1 157 ? -6.427 -11.495 -3.031 1.00 94.12 157 SER A N 1
ATOM 1202 C CA . SER A 1 157 ? -6.056 -11.089 -4.389 1.00 94.12 157 SER A CA 1
ATOM 1203 C C . SER A 1 157 ? -5.492 -12.236 -5.230 1.00 94.12 157 SER A C 1
ATOM 1205 O O . SER A 1 157 ? -5.533 -12.165 -6.457 1.00 94.12 157 SER A O 1
ATOM 1207 N N . GLY A 1 158 ? -4.942 -13.276 -4.586 1.00 94.00 158 GLY A N 1
ATOM 1208 C CA . GLY A 1 158 ? -4.341 -14.418 -5.271 1.00 94.00 158 GLY A CA 1
ATOM 1209 C C . GLY A 1 158 ? -3.204 -14.028 -6.218 1.00 94.00 158 GLY A C 1
ATOM 1210 O O . GLY A 1 158 ? -2.935 -14.755 -7.174 1.00 94.00 158 GLY A O 1
ATOM 1211 N N . VAL A 1 159 ? -2.568 -12.869 -5.997 1.00 93.12 159 VAL A N 1
ATOM 1212 C CA . VAL A 1 159 ? -1.504 -12.366 -6.869 1.00 93.12 159 VAL A CA 1
ATOM 1213 C C . VAL A 1 159 ? -0.347 -13.357 -6.866 1.00 93.12 159 VAL A C 1
ATOM 1215 O O . VAL A 1 159 ? 0.218 -13.696 -5.829 1.00 93.12 159 VAL A O 1
ATOM 1218 N N . SER A 1 160 ? 0.007 -13.803 -8.064 1.00 94.62 160 SER A N 1
ATOM 1219 C CA . SER A 1 160 ? 1.157 -14.650 -8.334 1.00 94.62 160 SER A CA 1
ATOM 1220 C C . SER A 1 160 ? 1.957 -14.036 -9.477 1.00 94.62 160 SER A C 1
ATOM 1222 O O . SER A 1 160 ? 1.495 -13.104 -10.136 1.00 94.62 160 SER A O 1
ATOM 1224 N N . ILE A 1 161 ? 3.163 -14.545 -9.689 1.00 94.50 161 ILE A N 1
ATOM 1225 C CA . ILE A 1 161 ? 4.028 -14.136 -10.787 1.00 94.50 161 ILE A CA 1
ATOM 1226 C C . ILE A 1 161 ? 4.489 -15.377 -11.541 1.00 94.50 161 ILE A C 1
ATOM 1228 O O . ILE A 1 161 ? 4.924 -16.364 -10.946 1.00 94.50 161 ILE A O 1
ATOM 1232 N N . CYS A 1 162 ? 4.394 -15.329 -12.862 1.00 95.50 162 CYS A N 1
ATOM 1233 C CA . CYS A 1 162 ? 4.837 -16.377 -13.762 1.00 95.50 162 CYS A CA 1
ATOM 1234 C C . CYS A 1 162 ? 5.703 -15.802 -14.889 1.00 95.50 162 CYS A C 1
ATOM 1236 O O . CYS A 1 162 ? 5.811 -14.590 -15.075 1.00 95.50 162 CYS A O 1
ATOM 1238 N N . MET A 1 163 ? 6.328 -16.679 -15.679 1.00 94.69 163 MET A N 1
ATOM 1239 C CA . MET A 1 163 ? 7.165 -16.237 -16.801 1.00 94.69 163 MET A CA 1
ATOM 1240 C C . MET A 1 163 ? 6.377 -15.454 -17.860 1.00 94.69 163 MET A C 1
ATOM 1242 O O . MET A 1 163 ? 6.957 -14.606 -18.527 1.00 94.69 163 MET A O 1
ATOM 1246 N N . ALA A 1 164 ? 5.075 -15.713 -18.015 1.00 94.06 164 ALA A N 1
ATOM 1247 C CA . ALA A 1 164 ? 4.249 -15.007 -18.994 1.00 94.06 164 ALA A CA 1
ATOM 1248 C C . ALA A 1 164 ? 3.996 -13.536 -18.616 1.00 94.06 164 ALA A C 1
ATOM 1250 O O . ALA A 1 164 ? 3.732 -12.726 -19.502 1.00 94.06 164 ALA A O 1
ATOM 1251 N N . ASP A 1 165 ? 4.138 -13.174 -17.336 1.00 93.62 165 ASP A N 1
ATOM 1252 C CA . ASP A 1 165 ? 4.027 -11.783 -16.882 1.00 93.62 165 ASP A CA 1
ATOM 1253 C C . ASP A 1 165 ? 5.244 -10.941 -17.315 1.00 93.62 165 ASP A C 1
ATOM 1255 O O . ASP A 1 165 ? 5.172 -9.711 -17.378 1.00 93.62 165 ASP A O 1
ATOM 1259 N N . MET A 1 166 ? 6.363 -11.591 -17.666 1.00 94.31 166 MET A N 1
ATOM 1260 C CA . MET A 1 166 ? 7.564 -10.944 -18.196 1.00 94.31 166 MET A CA 1
ATOM 1261 C C . MET A 1 166 ? 7.406 -10.658 -19.693 1.00 94.31 166 MET A C 1
ATOM 1263 O O . MET A 1 166 ? 7.888 -11.396 -20.554 1.00 94.31 166 MET A O 1
ATOM 1267 N N . HIS A 1 167 ? 6.731 -9.556 -20.016 1.00 93.00 167 HIS A N 1
ATOM 1268 C CA . HIS A 1 167 ? 6.544 -9.136 -21.401 1.00 93.00 167 HIS A CA 1
ATOM 1269 C C . HIS A 1 167 ? 7.856 -8.625 -22.020 1.00 93.00 167 HIS A C 1
ATOM 1271 O O . HIS A 1 167 ? 8.343 -7.547 -21.678 1.00 93.00 167 HIS A O 1
ATOM 1277 N N . ILE A 1 168 ? 8.415 -9.385 -22.967 1.00 93.88 168 ILE A N 1
ATOM 1278 C CA . ILE A 1 168 ? 9.553 -8.944 -23.781 1.00 93.88 168 ILE A CA 1
ATOM 1279 C C . ILE A 1 168 ? 9.019 -8.075 -24.931 1.00 93.88 168 ILE A C 1
ATOM 1281 O O . ILE A 1 168 ? 8.244 -8.580 -25.747 1.00 93.88 168 ILE A O 1
ATOM 1285 N N . PRO A 1 169 ? 9.433 -6.797 -25.049 1.00 95.38 169 PRO A N 1
ATOM 1286 C CA . PRO A 1 169 ? 8.977 -5.930 -26.131 1.00 95.38 169 PRO A CA 1
ATOM 1287 C C . PRO A 1 169 ? 9.380 -6.477 -27.503 1.00 95.38 169 PRO A C 1
ATOM 1289 O O . PRO A 1 169 ? 10.545 -6.815 -27.724 1.00 95.38 169 PRO A O 1
ATOM 1292 N N . SER A 1 170 ? 8.448 -6.486 -28.458 1.00 95.19 170 SER A N 1
ATOM 1293 C CA . SER A 1 170 ? 8.697 -6.964 -29.829 1.00 95.19 170 SER A CA 1
ATOM 1294 C C . SER A 1 170 ? 9.806 -6.187 -30.549 1.00 95.19 170 SER A C 1
ATOM 1296 O O . SER A 1 170 ? 10.560 -6.762 -31.329 1.00 95.19 170 SER A O 1
ATOM 1298 N N . LYS A 1 171 ? 9.957 -4.897 -30.229 1.00 96.25 171 LYS A N 1
ATOM 1299 C CA . LYS A 1 171 ? 10.977 -4.002 -30.800 1.00 96.25 171 LYS A CA 1
ATOM 1300 C C . LYS A 1 171 ? 12.396 -4.248 -30.285 1.00 96.25 171 LYS A C 1
ATOM 1302 O O . LYS A 1 171 ? 13.342 -3.719 -30.853 1.00 96.25 171 LYS A O 1
ATOM 1307 N N . LYS A 1 172 ? 12.579 -5.060 -29.235 1.00 96.06 172 LYS A N 1
ATOM 1308 C CA . LYS A 1 172 ? 13.893 -5.277 -28.607 1.00 96.06 172 LYS A CA 1
ATOM 1309 C C . LYS A 1 172 ? 14.962 -5.721 -29.616 1.00 96.06 172 LYS A C 1
ATOM 1311 O O . LYS A 1 172 ? 16.075 -5.215 -29.581 1.00 96.06 172 LYS A O 1
ATOM 1316 N N . ALA A 1 173 ? 14.631 -6.649 -30.515 1.00 96.38 173 ALA A N 1
ATOM 1317 C CA . ALA A 1 173 ? 15.580 -7.167 -31.505 1.00 96.38 173 ALA A CA 1
ATOM 1318 C C . ALA A 1 173 ? 15.910 -6.164 -32.626 1.00 96.38 173 ALA A C 1
ATOM 1320 O O . ALA A 1 173 ? 16.940 -6.286 -33.279 1.00 96.38 173 ALA A O 1
ATOM 1321 N N . GLU A 1 174 ? 15.027 -5.205 -32.898 1.00 96.94 174 GLU A N 1
ATOM 1322 C CA . GLU A 1 174 ? 15.291 -4.107 -33.833 1.00 96.94 174 GLU A CA 1
ATOM 1323 C C . GLU A 1 174 ? 16.243 -3.095 -33.195 1.00 96.94 174 GLU A C 1
ATOM 1325 O O . GLU A 1 174 ? 17.310 -2.860 -33.746 1.00 96.94 174 GLU A O 1
ATOM 1330 N N . MET A 1 175 ? 15.938 -2.644 -31.974 1.00 96.19 175 MET A N 1
ATOM 1331 C CA . MET A 1 175 ? 16.776 -1.697 -31.228 1.00 96.19 175 MET A CA 1
ATOM 1332 C C . MET A 1 175 ? 18.206 -2.209 -31.007 1.00 96.19 175 MET A C 1
ATOM 1334 O O . MET A 1 175 ? 19.159 -1.455 -31.154 1.00 96.19 175 MET A O 1
ATOM 1338 N N . ILE A 1 176 ? 18.373 -3.500 -30.685 1.00 97.12 176 ILE A N 1
ATOM 1339 C CA . ILE A 1 176 ? 19.712 -4.096 -30.529 1.00 97.12 176 ILE A CA 1
ATOM 1340 C C . ILE A 1 176 ? 20.474 -4.080 -31.857 1.00 97.12 176 ILE A C 1
ATOM 1342 O O . ILE A 1 176 ? 21.655 -3.757 -31.868 1.00 97.12 176 ILE A O 1
ATOM 1346 N N . ARG A 1 177 ? 19.811 -4.389 -32.980 1.00 96.94 177 ARG A N 1
ATOM 1347 C CA . ARG A 1 177 ? 20.459 -4.367 -34.299 1.00 96.94 177 ARG A CA 1
ATOM 1348 C C . ARG A 1 177 ? 20.863 -2.954 -34.710 1.00 96.94 177 ARG A C 1
ATOM 1350 O O . ARG A 1 177 ? 21.940 -2.787 -35.267 1.00 96.94 177 ARG A O 1
ATOM 1357 N N . GLU A 1 178 ? 20.026 -1.956 -34.441 1.00 96.88 178 GLU A N 1
ATOM 1358 C CA . GLU A 1 178 ? 20.358 -0.547 -34.686 1.00 96.88 178 GLU A CA 1
ATOM 1359 C C . GLU A 1 178 ? 21.591 -0.122 -33.875 1.00 96.88 178 GLU A C 1
ATOM 1361 O O . GLU A 1 178 ? 22.556 0.371 -34.455 1.00 96.88 178 GLU A O 1
ATOM 1366 N N . ALA A 1 179 ? 21.620 -0.426 -32.574 1.00 96.88 179 ALA A N 1
ATOM 1367 C CA . ALA A 1 179 ? 22.769 -0.140 -31.715 1.00 96.88 179 ALA A CA 1
ATOM 1368 C C . ALA A 1 179 ? 24.046 -0.874 -32.175 1.00 96.88 179 ALA A C 1
ATOM 1370 O O . ALA A 1 179 ? 25.124 -0.284 -32.231 1.00 96.88 179 ALA A O 1
ATOM 1371 N N . GLU A 1 180 ? 23.946 -2.149 -32.566 1.00 96.44 180 GLU A N 1
ATOM 1372 C CA . GLU A 1 180 ? 25.073 -2.909 -33.123 1.00 96.44 180 GLU A CA 1
ATOM 1373 C C . GLU A 1 180 ? 25.611 -2.273 -34.414 1.00 96.44 180 GLU A C 1
ATOM 1375 O O . GLU A 1 180 ? 26.828 -2.180 -34.591 1.00 96.44 180 GLU A O 1
ATOM 1380 N N . HIS A 1 181 ? 24.726 -1.791 -35.293 1.00 96.81 181 HIS A N 1
ATOM 1381 C CA . HIS A 1 181 ? 25.115 -1.066 -36.502 1.00 96.81 181 HIS A CA 1
ATOM 1382 C C . HIS A 1 181 ? 25.848 0.243 -36.180 1.00 96.81 181 HIS A C 1
ATOM 1384 O O . HIS A 1 181 ? 26.914 0.493 -36.745 1.00 96.81 181 HIS A O 1
ATOM 1390 N N . GLU A 1 182 ? 25.347 1.035 -35.233 1.00 95.62 182 GLU A N 1
ATOM 1391 C CA . GLU A 1 182 ? 26.009 2.272 -34.803 1.00 95.62 182 GLU A CA 1
ATOM 1392 C C . GLU A 1 182 ? 27.393 2.006 -34.185 1.00 95.62 182 GLU A C 1
ATOM 1394 O O . GLU A 1 182 ? 28.359 2.722 -34.466 1.00 95.62 182 GLU A O 1
ATOM 1399 N N . VAL A 1 183 ? 27.540 0.934 -33.397 1.00 95.62 18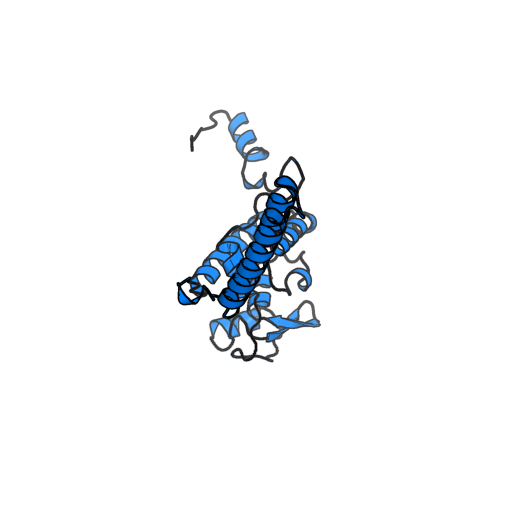3 VAL A N 1
ATOM 1400 C CA . VAL A 1 183 ? 28.840 0.524 -32.840 1.00 95.62 183 VAL A CA 1
ATOM 1401 C C . VAL A 1 183 ? 29.825 0.152 -33.949 1.00 95.62 183 VAL A C 1
ATOM 1403 O O . VAL A 1 183 ? 31.002 0.518 -33.864 1.00 95.62 183 VAL A O 1
ATOM 1406 N N . ILE A 1 184 ? 29.374 -0.549 -34.993 1.00 95.31 184 ILE A N 1
ATOM 1407 C CA . ILE A 1 184 ? 30.215 -0.894 -36.149 1.00 95.31 184 ILE A CA 1
ATOM 1408 C C . ILE A 1 184 ? 30.703 0.377 -36.856 1.00 95.31 184 ILE A C 1
ATOM 1410 O O . ILE A 1 184 ? 31.891 0.479 -37.175 1.00 95.31 184 ILE A O 1
ATOM 1414 N N . ASP A 1 185 ? 29.836 1.372 -37.037 1.00 94.19 185 ASP A N 1
ATOM 1415 C CA . ASP A 1 185 ? 30.210 2.646 -37.655 1.00 94.19 185 ASP A CA 1
ATOM 1416 C C . ASP A 1 185 ? 31.242 3.414 -36.814 1.00 94.19 185 ASP A C 1
ATOM 1418 O O . ASP A 1 185 ? 32.214 3.951 -37.353 1.00 94.19 185 ASP A O 1
ATOM 1422 N N . VAL A 1 186 ? 31.106 3.407 -35.484 1.00 92.94 186 VAL A N 1
ATOM 1423 C CA . VAL A 1 186 ? 32.094 4.006 -34.569 1.00 92.94 186 VAL A CA 1
ATOM 1424 C C . VAL A 1 186 ? 33.429 3.253 -34.604 1.00 92.94 186 VAL A C 1
ATOM 1426 O O . VAL A 1 186 ? 34.495 3.875 -34.593 1.00 92.94 186 VAL A O 1
ATOM 1429 N N . GLN A 1 187 ? 33.411 1.921 -34.686 1.00 91.38 187 GLN A N 1
ATOM 1430 C CA . GLN A 1 187 ? 34.635 1.129 -34.841 1.00 91.38 187 GLN A CA 1
ATOM 1431 C C . GLN A 1 187 ? 35.335 1.419 -36.169 1.00 91.38 187 GLN A C 1
ATOM 1433 O O . GLN A 1 187 ? 36.563 1.519 -36.201 1.00 91.38 187 GLN A O 1
ATOM 1438 N N . LYS A 1 188 ? 34.565 1.609 -37.243 1.00 94.06 188 LYS A N 1
ATOM 1439 C CA . LYS A 1 188 ? 35.094 1.990 -38.550 1.00 94.06 188 LYS A CA 1
ATOM 1440 C C . LYS A 1 188 ? 35.737 3.376 -38.514 1.00 94.06 188 LYS A C 1
ATOM 1442 O O . LYS A 1 188 ? 36.877 3.512 -38.939 1.00 94.06 188 LYS A O 1
ATOM 1447 N N . GLN A 1 189 ? 35.080 4.367 -37.904 1.00 92.25 189 GLN A N 1
ATOM 1448 C CA . GLN A 1 189 ? 35.656 5.706 -37.701 1.00 92.25 189 GLN A CA 1
ATOM 1449 C C . GLN A 1 189 ? 36.989 5.662 -36.942 1.00 92.25 189 GLN A C 1
ATOM 1451 O O . GLN A 1 189 ? 37.908 6.413 -37.263 1.00 92.25 189 GLN A O 1
ATOM 1456 N N . TYR A 1 190 ? 37.113 4.780 -35.946 1.00 92.50 190 TYR A N 1
ATOM 1457 C CA . TYR A 1 190 ? 38.376 4.572 -35.238 1.00 92.50 190 TYR A CA 1
ATOM 1458 C C . TYR A 1 190 ? 39.446 3.930 -36.134 1.00 92.50 190 TYR A C 1
ATOM 1460 O O . TYR A 1 190 ? 40.588 4.382 -36.131 1.00 92.50 190 TYR A O 1
ATOM 1468 N N . GLY A 1 191 ? 39.082 2.910 -36.920 1.00 92.44 191 GLY A N 1
ATOM 1469 C CA . GLY A 1 191 ? 39.983 2.257 -37.877 1.00 92.44 191 GLY A CA 1
ATOM 1470 C C . GLY A 1 191 ? 40.491 3.195 -38.979 1.00 92.44 191 GLY A C 1
ATOM 1471 O O . GLY A 1 191 ? 41.659 3.118 -39.349 1.00 92.44 191 GLY A O 1
ATOM 1472 N N . ASP A 1 192 ? 39.645 4.125 -39.426 1.00 94.50 192 ASP A N 1
ATOM 1473 C CA . ASP A 1 192 ? 39.980 5.177 -40.394 1.00 94.50 192 ASP A CA 1
ATOM 1474 C C . ASP A 1 192 ? 40.777 6.342 -39.760 1.00 94.50 192 ASP A C 1
ATOM 1476 O O . ASP A 1 192 ? 41.201 7.265 -40.456 1.00 94.50 192 ASP A O 1
ATOM 1480 N N . GLY A 1 193 ? 40.994 6.320 -38.437 1.00 92.62 193 GLY A N 1
ATOM 1481 C CA . GLY A 1 193 ? 41.755 7.333 -37.699 1.00 92.62 193 GLY A CA 1
ATOM 1482 C C . GLY A 1 193 ? 41.010 8.649 -37.441 1.00 92.62 193 GLY A C 1
ATOM 1483 O O . GLY A 1 193 ? 41.642 9.637 -37.074 1.00 92.62 193 GLY A O 1
ATOM 1484 N N . LEU A 1 194 ? 39.683 8.683 -37.618 1.00 92.62 194 LEU A N 1
ATOM 1485 C CA . LEU A 1 194 ? 38.845 9.878 -37.429 1.00 92.62 194 LEU A CA 1
ATOM 1486 C C . LEU A 1 194 ? 38.579 10.210 -35.954 1.00 92.62 194 LEU A C 1
ATOM 1488 O O . LEU A 1 194 ? 38.248 11.351 -35.637 1.00 92.62 194 LEU A O 1
ATOM 1492 N N . ILE A 1 195 ? 38.686 9.220 -35.064 1.00 93.69 195 ILE A N 1
ATOM 1493 C CA . ILE A 1 195 ? 38.450 9.364 -33.622 1.00 93.69 195 ILE A CA 1
ATOM 1494 C C . ILE A 1 195 ? 39.551 8.680 -32.812 1.00 93.69 195 ILE A C 1
ATOM 1496 O O . ILE A 1 195 ? 40.191 7.730 -33.264 1.00 93.69 195 ILE A O 1
ATOM 1500 N N . THR A 1 196 ? 39.745 9.132 -31.578 1.00 93.88 196 THR A N 1
ATOM 1501 C CA . THR A 1 196 ? 40.689 8.529 -30.631 1.00 93.88 196 THR A CA 1
ATOM 1502 C C . THR A 1 196 ? 40.098 7.304 -29.928 1.00 93.88 196 THR A C 1
ATOM 1504 O O . THR A 1 196 ? 38.887 7.084 -29.895 1.00 93.88 196 THR A O 1
ATOM 1507 N N . GLN A 1 197 ? 40.957 6.505 -29.291 1.00 90.44 197 GLN A N 1
ATOM 1508 C CA . GLN A 1 197 ? 40.526 5.332 -28.525 1.00 90.44 197 GLN A CA 1
ATOM 1509 C C . GLN A 1 197 ? 39.606 5.696 -27.345 1.00 90.44 197 GLN A C 1
ATOM 1511 O O . GLN A 1 197 ? 38.688 4.940 -27.026 1.00 90.44 197 GLN A O 1
ATOM 1516 N N . GLY A 1 198 ? 39.837 6.852 -26.712 1.00 92.56 198 GLY A N 1
ATOM 1517 C CA . GLY A 1 198 ? 38.991 7.359 -25.628 1.00 92.56 198 GLY A CA 1
ATOM 1518 C C . GLY A 1 198 ? 37.605 7.774 -26.123 1.00 92.56 198 GLY A C 1
ATOM 1519 O O . GLY A 1 198 ? 36.602 7.397 -25.526 1.00 92.56 198 GLY A O 1
ATOM 1520 N N . GLU A 1 199 ? 37.536 8.476 -27.257 1.00 90.75 199 GLU A N 1
ATOM 1521 C CA . GLU A 1 199 ? 36.263 8.866 -27.880 1.00 90.75 199 GLU A CA 1
ATOM 1522 C C . GLU A 1 199 ? 35.472 7.657 -28.372 1.00 90.75 199 GLU A C 1
ATOM 1524 O O . GLU A 1 199 ? 34.265 7.593 -28.161 1.00 90.75 199 GLU A O 1
ATOM 1529 N N . ARG A 1 200 ? 36.147 6.665 -28.965 1.00 93.25 200 ARG A N 1
ATOM 1530 C CA . ARG A 1 200 ? 35.530 5.390 -29.345 1.00 93.25 200 ARG A CA 1
ATOM 1531 C C . ARG A 1 200 ? 34.900 4.701 -28.138 1.00 93.25 200 ARG A C 1
ATOM 1533 O O . ARG A 1 200 ? 33.766 4.248 -28.220 1.00 93.25 200 ARG A O 1
ATOM 1540 N N . TYR A 1 201 ? 35.639 4.605 -27.032 1.00 93.00 201 TYR A N 1
ATOM 1541 C CA . TYR A 1 201 ? 35.162 3.957 -25.812 1.00 93.00 201 TYR A CA 1
ATOM 1542 C C . TYR A 1 201 ? 33.915 4.650 -25.249 1.00 93.00 201 TYR A C 1
ATOM 1544 O O . TYR A 1 201 ? 32.921 3.979 -24.993 1.00 93.00 201 TYR A O 1
ATOM 1552 N N . ASN A 1 202 ? 33.939 5.981 -25.141 1.00 95.31 202 ASN A N 1
ATOM 1553 C CA . ASN A 1 202 ? 32.795 6.750 -24.647 1.00 95.31 202 ASN A CA 1
ATOM 1554 C C . ASN A 1 202 ? 31.579 6.632 -25.577 1.00 95.31 202 ASN A C 1
ATOM 1556 O O . ASN A 1 202 ? 30.488 6.344 -25.105 1.00 95.31 202 ASN A O 1
ATOM 1560 N N . LYS A 1 203 ? 31.771 6.745 -26.900 1.00 92.25 203 LYS A N 1
ATOM 1561 C CA . LYS A 1 203 ? 30.676 6.610 -27.874 1.00 92.25 203 LYS A CA 1
ATOM 1562 C C . LYS A 1 203 ? 30.026 5.230 -27.851 1.00 92.25 203 LYS A C 1
ATOM 1564 O O . LYS A 1 203 ? 28.814 5.137 -27.949 1.00 92.25 203 LYS A O 1
ATOM 1569 N N . VAL A 1 204 ? 30.813 4.160 -27.723 1.00 93.75 204 VAL A N 1
ATOM 1570 C CA . VAL A 1 204 ? 30.261 2.799 -27.618 1.00 93.75 204 VAL A CA 1
ATOM 1571 C C . VAL A 1 204 ? 29.457 2.629 -26.329 1.00 93.75 204 VAL A C 1
ATOM 1573 O O . VAL A 1 204 ? 28.447 1.940 -26.355 1.00 93.75 204 VAL A O 1
ATOM 1576 N N . ILE A 1 205 ? 29.875 3.253 -25.222 1.00 95.25 205 ILE A N 1
ATOM 1577 C CA . ILE A 1 205 ? 29.089 3.262 -23.980 1.00 95.25 205 ILE A CA 1
ATOM 1578 C C . ILE A 1 205 ? 27.783 4.036 -24.159 1.00 95.25 205 ILE A C 1
ATOM 1580 O O . ILE A 1 205 ? 26.765 3.562 -23.687 1.00 95.25 205 ILE A O 1
ATOM 1584 N N . ASP A 1 206 ? 27.802 5.185 -24.834 1.00 95.31 206 ASP A N 1
ATOM 1585 C CA . ASP A 1 206 ? 26.600 6.009 -25.027 1.00 95.31 206 ASP A CA 1
ATOM 1586 C C . ASP A 1 206 ? 25.560 5.356 -25.958 1.00 95.31 206 ASP A C 1
ATOM 1588 O O . ASP A 1 206 ? 24.370 5.644 -25.842 1.00 95.31 206 ASP A O 1
ATOM 1592 N N . ILE A 1 207 ? 26.002 4.504 -26.891 1.00 93.75 207 ILE A N 1
ATOM 1593 C CA . ILE A 1 207 ? 25.124 3.762 -27.813 1.00 93.75 207 ILE A CA 1
ATOM 1594 C C . ILE A 1 207 ? 24.391 2.605 -27.102 1.00 93.75 207 ILE A C 1
ATOM 1596 O O . ILE A 1 207 ? 23.289 2.240 -27.513 1.00 93.75 207 ILE A O 1
ATOM 1600 N N . TRP A 1 208 ? 24.991 2.022 -26.057 1.00 93.88 208 TRP A N 1
ATOM 1601 C CA . TRP A 1 208 ? 24.427 0.897 -25.296 1.00 93.88 208 TRP A CA 1
ATOM 1602 C C . TRP A 1 208 ? 23.530 1.341 -24.137 1.00 93.88 208 TRP A C 1
ATOM 1604 O O . TRP A 1 208 ? 22.465 0.702 -23.960 1.00 93.88 208 TRP A O 1
#

Foldseek 3Di:
DDDDDDDDPVSVCCCVVPVDPLNQQADPVPRFGPLFDDDQLQVLLLLLQAADPPFQPAAEEEAALVVLVVCVVVVRGDSRHWYFYQDPNDTDTAGSSLSVLVVLQDPQDDSVLSRHRDGSVSRSVSLVSCCVGVNSVSSVSSSVVSNVSSNVRSVVVVDDDDPVVPDDDPCPVVLVVVLVVQLVVLVVCVVVVVDDPVVNVVSNVVSD

pLDDT: mean 93.2, std 2.83, range [79.19, 98.0]

Sequence (208 aa):
MAVHVPLSIEAQIEARVLMMAVNNILSPANGKPILVPTQDMVLGIYYLTKEKTGAKGEGKVFSGAEDVRIAYDAGVLDEHARIKVKIEGQFVDSTCGRALFSEIVPKAIPFSSVNKTLTKKELTKIIEYSYANAGKRATVVFLDKIEKLGFEYATKSGVSICMADMHIPSKKAEMIREAEHEVIDVQKQYGDGLITQGERYNKVIDIW